Protein AF-A0A142CUL3-F1 (a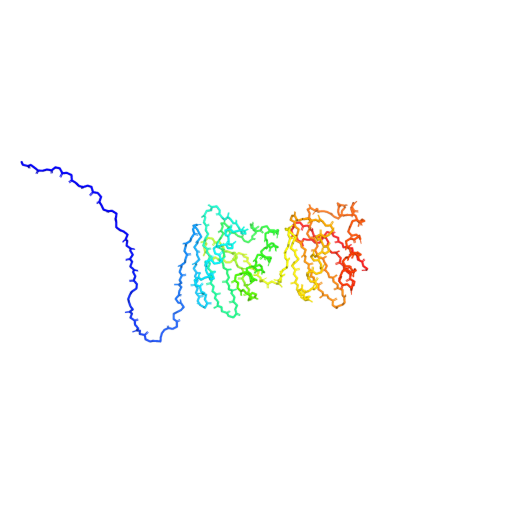fdb_monomer)

pLDDT: mean 89.1, std 18.54, range [27.61, 98.69]

Foldseek 3Di:
DDDDDDDDDDDDPDDDDDDDDDDDDPDQDWDWDDDPLEIETETDPADPQLSVQVVVLCCVPPVDPRHWYWYWYDDQFIEIETEDQDPALVPQALLNLVVVLVSQQCSCVRRVVNTKYWYFYAYPVRDTRDIDIHDWHWDDDQLEIETEDQDDPQLRVLLVVLVCVLVVHDVWYWYWYDDPQEIEIETEDQDDALVVVVVPVVSVQVSQVSSCVSNVTWYKYFYAYSSRDTRDIDTD

Solvent-accessible surface area (backbone atoms only — not comparable to full-atom values): 13369 Å² total; per-residue (Å²): 132,90,79,84,92,84,84,88,84,90,77,84,87,80,82,78,88,81,88,80,94,78,85,93,71,94,68,75,66,71,43,77,52,74,60,92,61,30,36,33,39,36,24,59,87,59,52,71,68,44,50,48,42,48,50,57,45,46,51,72,78,65,54,64,91,82,41,42,52,33,43,37,38,45,73,103,37,37,40,39,35,39,54,43,90,47,91,49,53,83,75,58,50,59,36,56,62,50,47,46,33,53,53,21,13,48,45,12,47,77,55,51,76,59,43,54,23,40,32,30,39,20,23,85,87,66,48,78,49,47,74,40,51,37,70,38,49,73,51,73,59,67,54,31,36,32,34,32,37,81,64,52,72,68,55,45,49,36,50,44,53,50,49,36,74,72,63,63,56,46,86,39,55,30,40,41,36,48,60,92,72,35,35,41,36,38,37,58,37,93,47,88,44,46,69,65,54,56,75,48,41,71,60,53,54,50,52,37,57,50,46,21,64,60,66,71,41,52,38,38,35,33,38,20,22,72,51,66,48,77,50,49,76,50,62,132

Secondary structure (DSSP, 8-state):
------------------------------EEEEETTEEEEEESS--HHHHHHHHHHHHHHT--TT-EEEEEEESSSEEEEEE-S-SSGGGS-HHHHHHHHHHHHHHHHHHHTT--EEEEEE-TT--EEEEEE---EEEEETTEEEEEESS-HHHHHHHHHHHHHHHSS-SEEEEEEEETTEEEEEEE-S--SHHHHHTTHHHHHHHHHHHHHHHTSEEEEEEE-TTS-EEEEE--

Radius of gyration: 23.93 Å; Cα contacts (8 Å, |Δi|>4): 423; chains: 1; bounding box: 55×54×86 Å

Organism: NCBI:txid53952

Sequence (236 aa):
MKKLLLALVLAAVVVLASGCESPNTNIKTEKTLTINDITVHYSGDVSMSQAKAIIDFINTELNPENGMDVYVEKNGGYTVRLTSTYGSPDELEASLKFYLVFLASKMSQDVFGGEHVLLQILDDEKNVLYQVESKYRYVSSNGINVWYTGVSDEEAQKALNYLLDFAGEGPWDVILEKSGSTYHVRAMSSFTSEEEVNSIKDTYMKLVSGLETALNGSVVLHVLDPDGNELTTFGP

Mean predicted aligned error: 8.26 Å

InterPro domains:
  IPR059708 AF_1994, N-terminal domain [PF27311] (32-134)
  IPR059708 AF_1994, N-terminal domain [PF27311] (139-207)

Structure (mmCIF, N/CA/C/O backbone):
data_AF-A0A142CUL3-F1
#
_entry.id   AF-A0A142CUL3-F1
#
loop_
_atom_site.group_PDB
_atom_site.id
_atom_site.type_symbol
_atom_site.label_atom_id
_atom_site.label_alt_id
_atom_site.label_comp_id
_atom_site.label_asym_id
_atom_site.label_entity_id
_atom_site.label_seq_id
_atom_site.pdbx_PDB_ins_code
_atom_site.Cartn_x
_atom_site.Cartn_y
_atom_site.Cartn_z
_atom_site.occupancy
_atom_site.B_iso_or_equiv
_atom_site.auth_seq_id
_atom_site.auth_comp_id
_atom_site.auth_asym_id
_atom_site.auth_atom_id
_atom_site.pdbx_PDB_model_num
ATOM 1 N N . MET A 1 1 ? 35.588 31.692 -60.545 1.00 31.72 1 MET A N 1
ATOM 2 C CA . MET A 1 1 ? 34.142 31.448 -60.750 1.00 31.72 1 MET A CA 1
ATOM 3 C C . MET A 1 1 ? 33.560 30.924 -59.445 1.00 31.72 1 MET A C 1
ATOM 5 O O . MET A 1 1 ? 34.164 30.001 -58.933 1.00 31.72 1 MET A O 1
ATOM 9 N N . LYS A 1 2 ? 32.465 31.549 -58.953 1.00 27.61 2 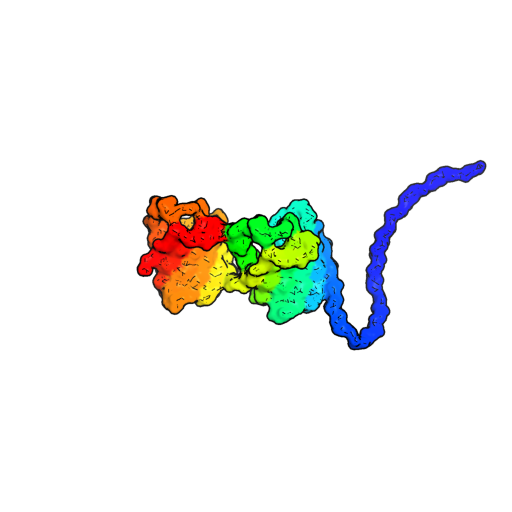LYS A N 1
ATOM 10 C CA . LYS A 1 2 ? 31.250 30.970 -58.303 1.00 27.61 2 LYS A CA 1
ATOM 11 C C . LYS A 1 2 ? 31.474 29.796 -57.317 1.00 27.61 2 LYS A C 1
ATOM 13 O O . LYS A 1 2 ? 32.072 28.820 -57.719 1.00 27.61 2 LYS A O 1
ATOM 18 N N . LYS A 1 3 ? 30.937 29.682 -56.098 1.00 30.39 3 LYS A N 1
ATOM 19 C CA . LYS A 1 3 ? 29.819 30.246 -55.304 1.00 30.39 3 LYS A CA 1
ATOM 20 C C . LYS A 1 3 ? 29.993 29.616 -53.890 1.00 30.39 3 LYS A C 1
ATOM 22 O O . LYS A 1 3 ? 30.546 28.529 -53.798 1.00 30.39 3 LYS A O 1
ATOM 27 N N . LEU A 1 4 ? 29.760 30.325 -52.785 1.00 32.38 4 LEU A N 1
ATOM 28 C CA . LEU A 1 4 ? 28.532 30.295 -51.960 1.00 32.38 4 LEU A CA 1
ATOM 29 C C . LEU A 1 4 ? 27.993 28.899 -51.545 1.00 32.38 4 LEU A C 1
ATOM 31 O O . LEU A 1 4 ? 27.507 28.171 -52.400 1.00 32.38 4 LEU A O 1
ATOM 35 N N . LEU A 1 5 ? 28.009 28.667 -50.217 1.00 42.22 5 LEU A N 1
ATOM 36 C CA . LEU A 1 5 ? 26.926 28.202 -49.314 1.00 42.22 5 LEU A CA 1
ATOM 37 C C . LEU A 1 5 ? 26.084 26.951 -49.649 1.00 42.22 5 LEU A C 1
ATOM 39 O O . LEU A 1 5 ? 25.429 26.915 -50.681 1.00 42.22 5 LEU A O 1
ATOM 43 N N . LEU A 1 6 ? 25.960 26.051 -48.657 1.00 31.84 6 LEU A N 1
ATOM 44 C CA . LEU A 1 6 ? 24.727 25.368 -48.186 1.00 31.84 6 LEU A CA 1
ATOM 45 C C . LEU A 1 6 ? 25.111 24.591 -46.896 1.00 31.84 6 LEU A C 1
ATOM 47 O O . LEU A 1 6 ? 26.053 23.811 -46.941 1.00 31.84 6 LEU A O 1
ATOM 51 N N . ALA A 1 7 ? 24.661 24.891 -45.672 1.00 38.38 7 ALA A N 1
ATOM 52 C CA . ALA A 1 7 ? 23.312 24.890 -45.083 1.00 38.38 7 ALA A CA 1
ATOM 53 C C . ALA A 1 7 ? 22.633 23.499 -45.019 1.00 38.38 7 ALA A C 1
ATOM 55 O O . ALA A 1 7 ? 22.337 22.919 -46.055 1.00 38.38 7 ALA A O 1
ATOM 56 N N . LEU A 1 8 ? 22.399 23.052 -43.769 1.00 39.09 8 LEU A N 1
ATOM 57 C CA . LEU A 1 8 ? 21.399 22.112 -43.220 1.00 39.09 8 LEU A CA 1
ATOM 58 C C . LEU A 1 8 ? 20.915 20.918 -44.062 1.00 39.09 8 LEU A C 1
ATOM 60 O O . LEU A 1 8 ? 20.214 21.129 -45.042 1.00 39.09 8 LEU A O 1
ATOM 64 N N . VAL A 1 9 ? 21.028 19.704 -43.497 1.00 32.66 9 VAL A N 1
ATOM 65 C CA . VAL A 1 9 ? 19.898 18.752 -43.403 1.00 32.66 9 VAL A CA 1
ATOM 66 C C . VAL A 1 9 ? 20.009 17.943 -42.101 1.00 32.66 9 VAL A C 1
ATOM 68 O O . VAL A 1 9 ? 20.928 17.151 -41.919 1.00 32.66 9 VAL A O 1
ATOM 71 N N . LEU A 1 10 ? 19.039 18.153 -41.210 1.00 39.44 10 LEU A N 1
ATOM 72 C CA . LEU A 1 10 ? 18.616 17.222 -40.166 1.00 39.44 10 LEU A CA 1
ATOM 73 C C . LEU A 1 10 ? 17.729 16.170 -40.857 1.00 39.44 10 LEU A C 1
ATOM 75 O O . LEU A 1 10 ? 16.772 16.553 -41.530 1.00 39.44 10 LEU A O 1
ATOM 79 N N . ALA A 1 11 ? 18.019 14.876 -40.723 1.00 35.03 11 ALA A N 1
ATOM 80 C CA . ALA A 1 11 ? 17.110 13.823 -41.176 1.00 35.03 11 ALA A CA 1
ATOM 81 C C . ALA A 1 11 ? 17.090 12.682 -40.157 1.00 35.03 11 ALA A C 1
ATOM 83 O O . ALA A 1 11 ? 18.086 11.996 -39.937 1.00 35.03 11 ALA A O 1
ATOM 84 N N . ALA A 1 12 ? 15.927 12.541 -39.526 1.00 40.78 12 ALA A N 1
ATOM 85 C CA . ALA A 1 12 ? 15.558 11.482 -38.611 1.00 40.78 12 ALA A CA 1
ATOM 86 C C . ALA A 1 12 ? 15.711 10.104 -39.266 1.00 40.78 12 ALA A C 1
ATOM 88 O O . ALA A 1 12 ? 15.188 9.863 -40.355 1.00 40.78 12 ALA A O 1
ATOM 89 N N . VAL A 1 13 ? 16.374 9.182 -38.572 1.00 36.09 13 VAL A N 1
ATOM 90 C CA . VAL A 1 13 ? 16.343 7.761 -38.919 1.00 36.09 13 VAL A CA 1
ATOM 91 C C . VAL A 1 13 ? 15.146 7.145 -38.199 1.00 36.09 13 VAL A C 1
ATOM 93 O O . VAL A 1 13 ? 15.243 6.658 -37.079 1.00 36.09 13 VAL A O 1
ATOM 96 N N . VAL A 1 14 ? 13.990 7.220 -38.857 1.00 43.94 14 VAL A N 1
ATOM 97 C CA . VAL A 1 14 ? 12.865 6.313 -38.624 1.00 43.94 14 VAL A CA 1
ATOM 98 C C . VAL A 1 14 ? 13.143 5.074 -39.469 1.00 43.94 14 VAL A C 1
ATOM 100 O O . VAL A 1 14 ? 13.132 5.158 -40.696 1.00 43.94 14 VAL A O 1
ATOM 103 N N . VAL A 1 15 ? 13.384 3.926 -38.836 1.00 47.56 15 VAL A N 1
ATOM 104 C CA . VAL A 1 15 ? 13.315 2.627 -39.518 1.00 47.56 15 VAL A CA 1
ATOM 105 C C . VAL A 1 15 ? 12.125 1.874 -38.948 1.00 47.56 15 VAL A C 1
ATOM 107 O O . VAL A 1 15 ? 12.169 1.321 -37.853 1.00 47.56 15 VAL A O 1
ATOM 110 N N . LEU A 1 16 ? 11.036 1.919 -39.713 1.00 40.38 16 LEU A N 1
ATOM 111 C CA . LEU A 1 16 ? 9.893 1.030 -39.587 1.00 40.38 16 LEU A CA 1
ATOM 112 C C . LEU A 1 16 ? 10.268 -0.375 -40.071 1.00 40.38 16 LEU A C 1
ATOM 114 O O . LEU A 1 16 ? 11.064 -0.556 -40.991 1.00 40.38 16 LEU A O 1
ATOM 118 N N . ALA A 1 17 ? 9.631 -1.347 -39.432 1.00 50.22 17 ALA A N 1
ATOM 119 C CA . ALA A 1 17 ? 9.697 -2.775 -39.678 1.00 50.22 17 ALA A CA 1
ATOM 120 C C . ALA A 1 17 ? 9.487 -3.203 -41.144 1.00 50.22 17 ALA A C 1
ATOM 122 O O . ALA A 1 17 ? 8.643 -2.670 -41.861 1.00 50.22 17 ALA A O 1
ATOM 123 N N . SER A 1 18 ? 10.163 -4.285 -41.531 1.00 39.59 18 SER A N 1
ATOM 124 C CA . SER A 1 18 ? 9.622 -5.298 -42.446 1.00 39.59 18 SER A CA 1
ATOM 125 C C . SER A 1 18 ? 10.230 -6.662 -42.103 1.00 39.59 18 SER A C 1
ATOM 127 O O . SER A 1 18 ? 11.400 -6.762 -41.741 1.00 39.59 18 SER A O 1
ATOM 129 N N . GLY A 1 19 ? 9.367 -7.677 -42.082 1.00 37.59 19 GLY A N 1
ATOM 130 C CA . GLY A 1 19 ? 9.566 -8.954 -41.403 1.00 37.59 19 GLY A CA 1
ATOM 131 C C . GLY A 1 19 ? 10.495 -9.959 -42.080 1.00 37.59 19 GLY A C 1
ATOM 132 O O . GLY A 1 19 ? 10.760 -9.905 -43.276 1.00 37.59 19 GLY A O 1
ATOM 133 N N . CYS A 1 20 ? 10.877 -10.953 -41.281 1.00 37.72 20 CYS A N 1
ATOM 134 C CA . CYS A 1 20 ? 11.201 -12.296 -41.739 1.00 37.72 20 CYS A CA 1
ATOM 135 C C . CYS A 1 20 ? 10.523 -13.272 -40.772 1.00 37.72 20 CYS A C 1
ATOM 137 O O . CYS A 1 20 ? 10.946 -13.424 -39.627 1.00 37.72 20 CYS A O 1
ATOM 139 N N . GLU A 1 21 ? 9.433 -13.889 -41.222 1.00 46.12 21 GLU A N 1
ATOM 140 C CA . GLU A 1 21 ? 8.883 -15.081 -40.588 1.00 46.12 21 GLU A CA 1
ATOM 141 C C . GLU A 1 21 ? 9.906 -16.218 -40.716 1.00 46.12 21 GLU A C 1
ATOM 143 O O . GLU A 1 21 ? 10.345 -16.570 -41.813 1.00 46.12 21 GLU A O 1
ATOM 148 N N . SER A 1 22 ? 10.289 -16.812 -39.589 1.00 38.22 22 SER A N 1
ATOM 149 C CA . SER A 1 22 ? 10.811 -18.177 -39.531 1.00 38.22 22 SER A CA 1
ATOM 150 C C . SER A 1 22 ? 10.520 -18.798 -38.162 1.00 38.22 22 SER A C 1
ATOM 152 O O . SER A 1 22 ? 10.435 -18.077 -37.167 1.00 38.22 22 SER A O 1
ATOM 154 N N . PRO A 1 23 ? 10.293 -20.122 -38.115 1.00 49.19 23 PRO A N 1
ATOM 155 C CA . PRO A 1 23 ? 9.479 -20.770 -37.099 1.00 49.19 23 PRO A CA 1
ATOM 156 C C . PRO A 1 23 ? 10.324 -21.351 -35.956 1.00 49.19 23 PRO A C 1
ATOM 158 O O . PRO A 1 23 ? 11.461 -21.770 -36.155 1.00 49.19 23 PRO A O 1
ATOM 161 N N . ASN A 1 24 ? 9.712 -21.463 -34.776 1.00 41.56 24 ASN A N 1
ATOM 162 C CA . ASN A 1 24 ? 10.203 -22.198 -33.603 1.00 41.56 24 ASN A CA 1
ATOM 163 C C . ASN A 1 24 ? 11.466 -21.670 -32.906 1.00 41.56 24 ASN A C 1
ATOM 165 O O . ASN A 1 24 ? 12.395 -22.425 -32.623 1.00 41.56 24 ASN A O 1
ATOM 169 N N . THR A 1 25 ? 11.432 -20.417 -32.463 1.00 36.72 25 THR A N 1
ATOM 170 C CA . THR A 1 25 ? 12.203 -20.010 -31.285 1.00 36.72 25 THR A CA 1
ATOM 171 C C . THR A 1 25 ? 11.288 -19.235 -30.334 1.00 36.72 25 THR A C 1
ATOM 173 O O . THR A 1 25 ? 10.758 -18.183 -30.673 1.00 36.72 25 THR A O 1
ATOM 176 N N . ASN A 1 26 ? 11.066 -19.774 -29.130 1.00 41.28 26 ASN A N 1
ATOM 177 C CA . ASN A 1 26 ? 10.412 -19.076 -28.015 1.00 41.28 26 ASN A CA 1
ATOM 178 C C . ASN A 1 26 ? 11.341 -17.963 -27.491 1.00 41.28 26 ASN A C 1
ATOM 180 O O . ASN A 1 26 ? 11.826 -18.024 -26.363 1.00 41.28 26 ASN A O 1
ATOM 184 N N . ILE A 1 27 ? 11.663 -16.974 -28.326 1.00 46.62 27 ILE A N 1
ATOM 185 C CA . ILE A 1 27 ? 12.417 -15.798 -27.898 1.00 46.62 27 ILE A CA 1
ATOM 186 C C . ILE A 1 27 ? 11.410 -14.886 -27.209 1.00 46.62 27 ILE A C 1
ATOM 188 O O . ILE A 1 27 ? 10.505 -14.350 -27.846 1.00 46.62 27 ILE A O 1
ATOM 192 N N . LYS A 1 28 ? 11.552 -14.724 -25.891 1.00 59.62 28 LYS A N 1
ATOM 193 C CA . LYS A 1 28 ? 10.925 -13.617 -25.168 1.00 59.62 28 LYS A CA 1
ATOM 194 C C . LYS A 1 28 ? 11.527 -12.326 -25.725 1.00 59.62 28 LYS A C 1
ATOM 196 O O . LYS A 1 28 ? 12.601 -11.917 -25.303 1.00 59.62 28 LYS A O 1
ATOM 201 N N . THR A 1 29 ? 10.896 -11.739 -26.736 1.00 76.44 29 THR A N 1
ATOM 202 C CA . THR A 1 29 ? 11.371 -10.482 -27.315 1.00 76.44 29 THR A CA 1
ATOM 203 C C . THR A 1 29 ? 11.098 -9.362 -26.320 1.00 76.44 29 THR A C 1
ATOM 205 O O . THR A 1 29 ? 9.942 -9.003 -26.093 1.00 76.44 29 THR A O 1
ATOM 208 N N . GLU A 1 30 ? 12.160 -8.840 -25.714 1.00 89.00 30 GLU A N 1
ATOM 209 C CA . GLU A 1 30 ? 12.113 -7.618 -24.918 1.00 89.00 30 GLU A CA 1
ATOM 210 C C . GLU A 1 30 ? 11.783 -6.426 -25.824 1.00 89.00 30 GLU A C 1
ATOM 212 O O . GLU A 1 30 ? 12.268 -6.318 -26.955 1.00 89.00 30 GLU A O 1
ATOM 217 N N . LYS A 1 31 ? 10.899 -5.559 -25.341 1.00 94.75 31 LYS A N 1
ATOM 218 C CA . LYS A 1 31 ? 10.471 -4.321 -25.988 1.00 94.75 31 LYS A CA 1
ATOM 219 C C . LYS A 1 31 ? 10.774 -3.163 -25.049 1.00 94.75 31 LYS A C 1
ATOM 221 O O . LYS A 1 31 ? 10.769 -3.340 -23.838 1.00 94.75 31 LYS A O 1
ATOM 226 N N . THR A 1 32 ? 10.944 -1.969 -25.601 1.00 96.56 32 THR A N 1
ATOM 227 C CA . THR A 1 32 ? 11.267 -0.779 -24.809 1.00 96.56 32 THR A CA 1
ATOM 228 C C . THR A 1 32 ? 10.318 0.365 -25.147 1.00 96.56 32 THR A C 1
ATOM 230 O O . THR A 1 32 ? 9.929 0.539 -26.305 1.00 96.56 32 THR A O 1
ATOM 233 N N . LEU A 1 33 ? 9.930 1.138 -24.134 1.00 97.25 33 LEU A N 1
ATOM 234 C CA . LEU A 1 33 ? 9.208 2.400 -24.273 1.00 97.25 33 LEU A CA 1
ATOM 235 C C . LEU A 1 33 ? 9.858 3.447 -23.363 1.00 97.25 33 LEU A C 1
ATOM 237 O O . LEU A 1 33 ? 9.978 3.208 -22.167 1.00 97.25 33 LEU A O 1
ATOM 241 N N . THR A 1 34 ? 10.216 4.605 -23.917 1.00 96.69 34 THR A N 1
ATOM 242 C CA . THR A 1 34 ? 10.809 5.721 -23.163 1.00 96.69 34 THR A CA 1
ATOM 243 C C . THR A 1 34 ? 9.945 6.970 -23.288 1.00 96.69 34 THR A C 1
ATOM 245 O O . THR A 1 34 ? 9.612 7.378 -24.404 1.00 96.69 34 THR A O 1
ATOM 248 N N . ILE A 1 35 ? 9.590 7.580 -22.155 1.00 94.31 35 ILE A N 1
ATOM 249 C CA . ILE A 1 35 ? 8.866 8.858 -22.073 1.00 94.31 35 ILE A CA 1
ATOM 250 C C . ILE A 1 35 ? 9.389 9.617 -20.844 1.00 94.31 35 ILE A C 1
ATOM 252 O O . ILE A 1 35 ? 9.433 9.043 -19.762 1.00 94.31 35 ILE A O 1
ATOM 256 N N . ASN A 1 36 ? 9.746 10.899 -21.004 1.00 89.06 36 ASN A N 1
ATOM 257 C CA . ASN A 1 36 ? 10.215 11.782 -19.920 1.00 89.06 36 ASN A CA 1
ATOM 258 C C . ASN A 1 36 ? 11.310 11.144 -19.042 1.00 89.06 36 ASN A C 1
ATOM 260 O O . ASN A 1 36 ? 11.155 11.051 -17.831 1.00 89.06 36 ASN A O 1
ATOM 264 N N . ASP A 1 37 ? 12.375 10.643 -19.672 1.00 92.00 37 ASP A N 1
ATOM 265 C CA . ASP A 1 37 ? 13.538 10.020 -19.014 1.00 92.00 37 ASP A CA 1
ATOM 266 C C . ASP A 1 37 ? 13.248 8.749 -18.188 1.00 92.00 37 ASP A C 1
ATOM 268 O O . ASP A 1 37 ? 14.148 8.183 -17.570 1.00 92.00 37 ASP A O 1
ATOM 272 N N . ILE A 1 38 ? 12.025 8.216 -18.253 1.00 96.25 38 ILE A N 1
ATOM 273 C CA . ILE A 1 38 ? 11.688 6.885 -17.744 1.00 96.25 38 ILE A CA 1
ATOM 274 C C . ILE A 1 38 ? 11.655 5.905 -18.910 1.00 96.25 38 ILE A C 1
ATOM 276 O O . ILE A 1 38 ? 10.928 6.108 -19.890 1.00 96.25 38 ILE A O 1
ATOM 280 N N . THR A 1 39 ? 12.418 4.821 -18.790 1.00 97.25 39 THR A N 1
ATOM 281 C CA . THR A 1 39 ? 12.496 3.754 -19.791 1.00 97.25 39 THR A CA 1
ATOM 282 C C . THR A 1 39 ? 11.950 2.455 -19.218 1.00 97.25 39 THR A C 1
ATOM 284 O O . THR A 1 39 ? 12.492 1.906 -18.265 1.00 97.25 39 THR A O 1
ATOM 287 N N . VAL A 1 40 ? 10.882 1.932 -19.820 1.00 97.88 40 VAL A N 1
ATOM 288 C CA . VAL A 1 40 ? 10.312 0.628 -19.470 1.00 97.88 40 VAL A CA 1
ATOM 289 C C . VAL A 1 40 ? 10.771 -0.415 -20.481 1.00 97.88 40 VAL A C 1
ATOM 291 O O . VAL A 1 40 ? 10.390 -0.356 -21.652 1.00 97.88 40 VAL A O 1
ATOM 294 N N . HIS A 1 41 ? 11.534 -1.398 -20.012 1.00 97.69 41 HIS A N 1
ATOM 295 C CA . HIS A 1 41 ? 11.880 -2.626 -20.726 1.00 97.69 41 HIS A CA 1
ATOM 296 C C . HIS A 1 41 ? 10.870 -3.700 -20.341 1.00 97.69 41 HIS A C 1
ATOM 298 O O . HIS A 1 41 ? 10.772 -4.075 -19.175 1.00 97.69 41 HIS A O 1
ATOM 304 N N . TYR A 1 42 ? 10.080 -4.187 -21.289 1.00 96.62 42 TYR A N 1
ATOM 305 C CA . TYR A 1 42 ? 8.987 -5.109 -21.011 1.00 96.62 42 TYR A CA 1
ATOM 306 C C . TYR A 1 42 ? 9.023 -6.348 -21.898 1.00 96.62 42 TYR A C 1
ATOM 308 O O . TYR A 1 42 ? 9.330 -6.293 -23.090 1.00 96.62 42 TYR A O 1
ATOM 316 N N . SER A 1 43 ? 8.686 -7.489 -21.306 1.00 94.31 43 SER A N 1
ATOM 317 C CA . SER A 1 43 ? 8.672 -8.788 -21.975 1.00 94.31 43 SER A CA 1
ATOM 318 C C . SER A 1 43 ? 7.501 -9.656 -21.506 1.00 94.31 43 SER A C 1
ATOM 320 O O . SER A 1 43 ? 6.834 -9.364 -20.512 1.00 94.31 43 SER A O 1
ATOM 322 N N . GLY A 1 44 ? 7.227 -10.735 -22.243 1.00 91.25 44 GLY A N 1
ATOM 323 C CA . GLY A 1 44 ? 6.039 -11.559 -22.020 1.00 91.25 44 GLY A CA 1
ATOM 324 C C . GLY A 1 44 ? 4.762 -10.871 -22.511 1.00 91.25 44 GLY A C 1
ATOM 325 O O . GLY A 1 44 ? 4.798 -10.070 -23.448 1.00 91.25 44 GLY A O 1
ATOM 326 N N . ASP A 1 45 ? 3.630 -11.200 -21.890 1.00 92.25 45 ASP A N 1
ATOM 327 C CA . ASP A 1 45 ? 2.314 -10.638 -22.228 1.00 92.25 45 ASP A CA 1
ATOM 328 C C . ASP A 1 45 ? 2.081 -9.286 -21.527 1.00 92.25 45 ASP A C 1
ATOM 330 O O . ASP A 1 45 ? 1.180 -9.105 -20.708 1.00 92.25 45 ASP A O 1
ATOM 334 N N . VAL A 1 46 ? 2.981 -8.342 -21.810 1.00 95.06 46 VAL A N 1
ATOM 335 C CA . VAL A 1 46 ? 2.903 -6.951 -21.359 1.00 95.06 46 VAL A CA 1
ATOM 336 C C . VAL A 1 46 ? 2.607 -6.078 -22.575 1.00 95.06 46 VAL A C 1
ATOM 338 O O . VAL A 1 46 ? 3.357 -6.053 -23.557 1.00 95.06 46 VAL A O 1
ATOM 341 N N . SER A 1 47 ? 1.486 -5.366 -22.523 1.00 94.69 47 SER A N 1
ATOM 342 C CA . SER A 1 47 ? 1.063 -4.463 -23.594 1.00 94.69 47 SER A CA 1
ATOM 343 C C . SER A 1 47 ? 1.807 -3.124 -23.543 1.00 94.69 47 SER A C 1
ATOM 345 O O . SER A 1 47 ? 2.236 -2.665 -22.485 1.00 94.69 47 SER A O 1
ATOM 347 N N . MET A 1 48 ? 1.893 -2.431 -24.683 1.00 95.75 48 MET A N 1
ATOM 348 C CA . MET A 1 48 ? 2.450 -1.072 -24.732 1.00 95.75 48 MET A CA 1
ATOM 349 C C . MET A 1 48 ? 1.651 -0.087 -23.859 1.00 95.75 48 MET A C 1
ATOM 351 O O . MET A 1 48 ? 2.231 0.819 -23.269 1.00 95.75 48 MET A O 1
ATOM 355 N N . SER A 1 49 ? 0.329 -0.268 -23.744 1.00 96.94 49 SER A N 1
ATOM 356 C CA . SER A 1 49 ? -0.520 0.529 -22.849 1.00 96.94 49 SER A CA 1
ATOM 357 C C . SER A 1 49 ? -0.164 0.327 -21.379 1.00 96.94 49 SER A C 1
ATOM 359 O O . SER A 1 49 ? -0.132 1.304 -20.641 1.00 96.94 49 SER A O 1
ATOM 361 N N . GLN A 1 50 ? 0.160 -0.903 -20.967 1.00 97.38 50 GLN A N 1
ATOM 362 C CA . GLN A 1 50 ? 0.647 -1.174 -19.611 1.00 97.38 50 GLN A CA 1
ATOM 363 C C . GLN A 1 50 ? 2.029 -0.563 -19.389 1.00 97.38 50 GLN A C 1
ATOM 365 O O . GLN A 1 50 ? 2.233 0.093 -18.379 1.00 97.38 50 GLN A O 1
ATOM 370 N N . ALA A 1 51 ? 2.949 -0.685 -20.352 1.00 97.19 51 ALA A N 1
ATOM 371 C CA . ALA A 1 51 ? 4.251 -0.022 -20.260 1.00 97.19 51 ALA A CA 1
ATOM 372 C C . ALA A 1 51 ? 4.106 1.504 -20.099 1.00 97.19 51 ALA A C 1
ATOM 374 O O . ALA A 1 51 ? 4.765 2.098 -19.252 1.00 97.19 51 ALA A O 1
ATOM 375 N N . LYS A 1 52 ? 3.191 2.139 -20.846 1.00 97.81 52 LYS A N 1
ATOM 376 C CA . LYS A 1 52 ? 2.884 3.566 -20.672 1.00 97.81 52 LYS A CA 1
ATOM 377 C C . LYS A 1 52 ? 2.286 3.862 -19.290 1.00 97.81 52 LYS A C 1
ATOM 379 O O . LYS A 1 52 ? 2.709 4.819 -18.655 1.00 97.81 52 LYS A O 1
ATOM 384 N N . ALA A 1 53 ? 1.334 3.053 -18.827 1.00 97.69 53 ALA A N 1
ATOM 385 C CA . ALA A 1 53 ? 0.716 3.228 -17.513 1.00 97.69 53 ALA A CA 1
ATOM 386 C C . ALA A 1 53 ? 1.740 3.111 -16.370 1.00 97.69 53 ALA A C 1
ATOM 388 O O . ALA A 1 53 ? 1.645 3.853 -15.402 1.00 97.69 53 ALA A O 1
ATOM 389 N N . ILE A 1 54 ? 2.762 2.259 -16.510 1.00 97.56 54 ILE A N 1
ATOM 390 C CA . ILE A 1 54 ? 3.887 2.187 -15.564 1.00 97.56 54 ILE A CA 1
ATOM 391 C C . ILE A 1 54 ? 4.685 3.490 -15.564 1.00 97.56 54 ILE A C 1
ATOM 393 O O . ILE A 1 54 ? 5.013 3.988 -14.496 1.00 97.56 54 ILE A O 1
ATOM 397 N N . ILE A 1 55 ? 4.972 4.077 -16.730 1.00 97.12 55 ILE A N 1
ATOM 398 C CA . ILE A 1 55 ? 5.670 5.371 -16.794 1.00 97.12 55 ILE A CA 1
ATOM 399 C C . ILE A 1 55 ? 4.852 6.467 -16.101 1.00 97.12 55 ILE A C 1
ATOM 401 O O . ILE A 1 55 ? 5.394 7.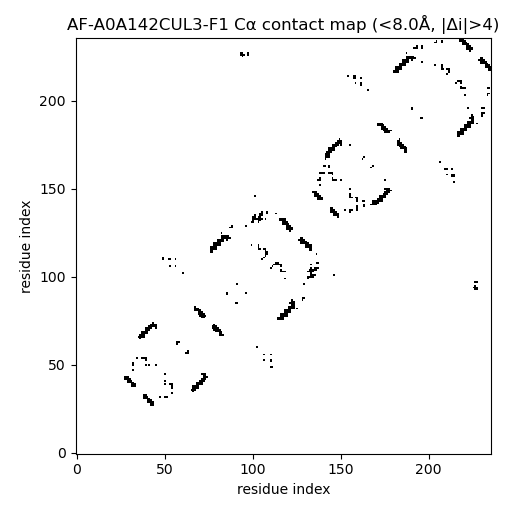230 -15.302 1.00 97.12 55 ILE A O 1
ATOM 405 N N . ASP A 1 56 ? 3.551 6.544 -16.388 1.00 96.62 56 ASP A N 1
ATOM 406 C CA . ASP A 1 56 ? 2.655 7.524 -15.762 1.00 96.62 56 ASP A CA 1
ATOM 407 C C . ASP A 1 56 ? 2.594 7.311 -14.232 1.00 96.62 56 ASP A C 1
ATOM 409 O O . ASP A 1 56 ? 2.642 8.274 -13.463 1.00 96.62 56 ASP A O 1
ATOM 413 N N . PHE A 1 57 ? 2.567 6.050 -13.788 1.00 97.00 57 PHE A N 1
ATOM 414 C CA . PHE A 1 57 ? 2.591 5.660 -12.378 1.00 97.00 57 PHE A CA 1
ATOM 415 C C . PHE A 1 57 ? 3.895 6.073 -11.683 1.00 97.00 57 PHE A C 1
ATOM 417 O O . PHE A 1 57 ? 3.852 6.741 -10.657 1.00 97.00 57 PHE A O 1
ATOM 424 N N . ILE A 1 58 ? 5.062 5.744 -12.246 1.00 95.31 58 ILE A N 1
ATOM 425 C CA . ILE A 1 58 ? 6.367 6.087 -11.654 1.00 95.31 58 ILE A CA 1
ATOM 426 C C . ILE A 1 58 ? 6.560 7.605 -11.583 1.00 95.31 58 ILE A C 1
ATOM 428 O O . ILE A 1 58 ? 7.030 8.112 -10.567 1.00 95.31 58 ILE A O 1
ATOM 432 N N . ASN A 1 59 ? 6.139 8.343 -12.613 1.00 92.75 59 ASN A N 1
ATOM 433 C CA . ASN A 1 59 ? 6.141 9.807 -12.570 1.00 92.75 59 ASN A CA 1
ATOM 434 C C . ASN A 1 59 ? 5.276 10.355 -11.427 1.00 92.75 59 ASN A C 1
ATOM 436 O O . ASN A 1 59 ? 5.675 11.307 -10.768 1.00 92.75 59 ASN A O 1
ATOM 440 N N . THR A 1 60 ? 4.103 9.763 -11.197 1.00 93.38 60 THR A N 1
ATOM 441 C CA . THR A 1 60 ? 3.154 10.239 -10.180 1.00 93.38 60 THR A CA 1
ATOM 442 C C . THR A 1 60 ? 3.615 9.904 -8.763 1.00 93.38 60 THR A C 1
ATOM 444 O O . THR A 1 60 ? 3.549 10.755 -7.883 1.00 93.38 60 THR A O 1
ATOM 447 N N . GLU A 1 61 ? 4.077 8.673 -8.540 1.00 93.31 61 GLU A N 1
ATOM 448 C CA . GLU A 1 61 ? 4.331 8.149 -7.193 1.00 93.31 61 GLU A CA 1
ATOM 449 C C . GLU A 1 61 ? 5.780 8.331 -6.724 1.00 93.31 61 GLU A C 1
ATOM 451 O O . GLU A 1 61 ? 6.015 8.415 -5.521 1.00 93.31 61 GLU A O 1
ATOM 456 N N . LEU A 1 62 ? 6.753 8.355 -7.645 1.00 91.19 62 LEU A N 1
ATOM 457 C CA . LEU A 1 62 ? 8.183 8.442 -7.313 1.00 91.19 62 LEU A CA 1
ATOM 458 C C . LEU A 1 62 ? 8.848 9.720 -7.829 1.00 91.19 62 LEU A C 1
ATOM 460 O O . LEU A 1 62 ? 9.819 10.165 -7.225 1.00 91.19 62 LEU A O 1
ATOM 464 N N . ASN A 1 63 ? 8.347 10.288 -8.932 1.00 89.56 63 ASN A N 1
ATOM 465 C CA . ASN A 1 63 ? 8.854 11.513 -9.560 1.00 89.56 63 ASN A CA 1
ATOM 466 C C . ASN A 1 63 ? 10.404 11.586 -9.610 1.00 89.56 63 ASN A C 1
ATOM 468 O O . ASN A 1 63 ? 11.001 12.478 -8.999 1.00 89.56 63 ASN A O 1
ATOM 472 N N . PRO A 1 64 ? 11.078 10.629 -10.280 1.00 87.44 64 PRO A N 1
ATOM 473 C CA . PRO A 1 64 ? 12.534 10.521 -10.230 1.00 87.44 64 PRO A CA 1
ATOM 474 C C . PRO A 1 64 ? 13.225 11.703 -10.926 1.00 87.44 64 PRO A C 1
ATOM 476 O O . PRO A 1 64 ? 12.917 12.026 -12.070 1.00 87.44 64 PRO A O 1
ATOM 479 N N . GLU A 1 65 ? 14.218 12.309 -10.269 1.00 82.88 65 GLU A N 1
ATOM 480 C CA . GLU A 1 65 ? 14.941 13.474 -10.812 1.00 82.88 65 GLU A CA 1
ATOM 481 C C . GLU A 1 65 ? 15.904 13.130 -11.964 1.00 82.88 65 GLU A C 1
ATOM 483 O O . GLU A 1 65 ? 16.139 13.963 -12.834 1.00 82.88 65 GLU A O 1
ATOM 488 N N . ASN A 1 66 ? 16.464 11.914 -11.984 1.00 81.12 66 ASN A N 1
ATOM 489 C CA . ASN A 1 66 ? 17.552 11.523 -12.896 1.00 81.12 66 ASN A CA 1
ATOM 490 C C . ASN A 1 66 ? 17.143 10.468 -13.936 1.00 81.12 66 ASN A C 1
ATOM 492 O O . ASN A 1 66 ? 17.991 9.739 -14.451 1.00 81.12 66 ASN A O 1
ATOM 496 N N . GLY A 1 67 ? 15.847 10.376 -14.239 1.00 87.25 67 GLY A N 1
ATOM 497 C CA . GLY A 1 67 ? 15.309 9.272 -15.026 1.00 87.25 67 GLY A CA 1
ATOM 498 C C . GLY A 1 67 ? 15.376 7.935 -14.279 1.00 87.25 67 GLY A C 1
ATOM 499 O O . GLY A 1 67 ? 15.932 7.831 -13.185 1.00 87.25 67 GLY A O 1
ATOM 500 N N . MET A 1 68 ? 14.747 6.904 -14.837 1.00 93.56 68 MET A N 1
ATOM 501 C CA . MET A 1 68 ? 14.693 5.579 -14.213 1.00 93.56 68 MET A CA 1
ATOM 502 C C . MET A 1 68 ? 14.483 4.494 -15.267 1.00 93.56 68 MET A C 1
ATOM 504 O O . MET A 1 68 ? 13.622 4.626 -16.141 1.00 93.56 68 MET A O 1
ATOM 508 N N . ASP A 1 69 ? 15.227 3.394 -15.153 1.00 96.44 69 ASP A N 1
ATOM 509 C CA . ASP A 1 69 ? 14.962 2.172 -15.901 1.00 96.44 69 ASP A CA 1
ATOM 510 C C . ASP A 1 69 ? 14.043 1.250 -15.091 1.00 96.44 69 ASP A C 1
ATOM 512 O O . ASP A 1 69 ? 14.239 0.989 -13.901 1.00 96.44 69 ASP A O 1
ATOM 516 N N . VAL A 1 70 ? 13.024 0.723 -15.761 1.00 97.38 70 VAL A N 1
ATOM 517 C CA . VAL A 1 70 ? 12.046 -0.189 -15.173 1.00 97.38 70 VAL A CA 1
ATOM 518 C C . VAL A 1 70 ? 11.966 -1.443 -16.027 1.00 97.38 70 VAL A C 1
ATOM 520 O O . VAL A 1 70 ? 11.719 -1.369 -17.227 1.00 97.38 70 VAL A O 1
ATOM 523 N N . TYR A 1 71 ? 12.143 -2.609 -15.415 1.00 97.81 71 TYR A N 1
ATOM 524 C CA . TYR A 1 71 ? 12.065 -3.899 -16.098 1.00 97.81 71 TYR A CA 1
ATOM 525 C C . TYR A 1 71 ? 10.791 -4.624 -15.692 1.00 97.81 71 TYR A C 1
ATOM 527 O O . TYR A 1 71 ? 10.540 -4.824 -14.505 1.00 97.81 71 TYR A O 1
ATOM 535 N N . VAL A 1 72 ? 9.996 -5.045 -16.670 1.00 97.62 72 VAL A N 1
ATOM 536 C CA . VAL A 1 72 ? 8.669 -5.621 -16.449 1.00 97.62 72 VAL A CA 1
ATOM 537 C C . VAL A 1 72 ? 8.546 -6.937 -17.194 1.00 97.62 72 VAL A C 1
ATOM 539 O O . VAL A 1 72 ? 8.817 -7.038 -18.389 1.00 97.62 72 VAL A O 1
ATOM 542 N N . GLU A 1 73 ? 8.088 -7.962 -16.498 1.00 96.56 73 GLU A N 1
ATOM 543 C CA . GLU A 1 73 ? 7.843 -9.269 -17.092 1.00 96.56 73 GLU A CA 1
ATOM 544 C C . GLU A 1 73 ? 6.543 -9.851 -16.549 1.00 96.56 73 GLU A C 1
ATOM 546 O O . GLU A 1 73 ? 6.291 -9.782 -15.347 1.00 96.56 73 GLU A O 1
ATOM 551 N N . LYS A 1 74 ? 5.735 -10.462 -17.423 1.00 95.31 74 LYS A N 1
ATOM 552 C CA . LYS A 1 74 ? 4.574 -11.255 -17.005 1.00 95.31 74 LYS A CA 1
ATOM 553 C C . LYS A 1 74 ? 4.875 -12.754 -17.080 1.00 95.31 74 LYS A C 1
ATOM 555 O O . LYS A 1 74 ? 5.136 -13.278 -18.164 1.00 95.31 74 LYS A O 1
ATOM 560 N N . ASN A 1 75 ? 4.792 -13.447 -15.943 1.00 89.25 75 ASN A N 1
ATOM 561 C CA . ASN A 1 75 ? 4.906 -14.904 -15.825 1.00 89.25 75 ASN A CA 1
ATOM 562 C C . ASN A 1 75 ? 4.113 -15.428 -14.609 1.00 89.25 75 ASN A C 1
ATOM 564 O O . ASN A 1 75 ? 4.634 -15.474 -13.499 1.00 89.25 75 ASN A O 1
ATOM 568 N N . GLY A 1 76 ? 2.835 -15.778 -14.792 1.00 86.06 76 GLY A N 1
ATOM 569 C CA . GLY A 1 76 ? 1.924 -16.159 -13.694 1.00 86.06 76 GLY A CA 1
ATOM 570 C C . GLY A 1 76 ? 1.439 -14.982 -12.826 1.00 86.06 76 GLY A C 1
ATOM 571 O O . GLY A 1 76 ? 0.339 -15.042 -12.290 1.00 86.06 76 GLY A O 1
ATOM 572 N N . GLY A 1 77 ? 2.223 -13.906 -12.775 1.00 94.19 77 GLY A N 1
ATOM 573 C CA . GLY A 1 77 ? 1.919 -12.559 -12.289 1.00 94.19 77 GLY A CA 1
ATOM 574 C C . GLY A 1 77 ? 2.898 -11.566 -12.929 1.00 94.19 77 GLY A C 1
ATOM 575 O O . GLY A 1 77 ? 3.634 -11.939 -13.850 1.00 94.19 77 GLY A O 1
ATOM 576 N N . TYR A 1 78 ? 2.930 -10.321 -12.464 1.00 98.06 78 TYR A N 1
ATOM 577 C CA . TYR A 1 78 ? 3.878 -9.311 -12.937 1.00 98.06 78 TYR A CA 1
ATOM 578 C C . TYR A 1 78 ? 5.090 -9.236 -12.008 1.00 98.06 78 TYR A C 1
ATOM 580 O O . TYR A 1 78 ? 4.954 -9.148 -10.795 1.00 98.06 78 TYR A O 1
ATOM 588 N N . THR A 1 79 ? 6.296 -9.241 -12.566 1.00 98.50 79 THR A N 1
ATOM 589 C CA . THR A 1 79 ? 7.506 -8.822 -11.851 1.00 98.50 79 THR A CA 1
ATOM 590 C C . THR A 1 79 ? 7.934 -7.470 -12.390 1.00 98.50 79 THR A C 1
ATOM 592 O O . THR A 1 79 ? 8.173 -7.339 -13.591 1.00 98.50 79 THR A O 1
ATOM 595 N N . VAL A 1 80 ? 8.027 -6.479 -11.508 1.00 98.44 80 VAL A N 1
ATOM 596 C CA . VAL A 1 80 ? 8.451 -5.115 -11.825 1.00 98.44 80 VAL A CA 1
ATOM 597 C C . VAL A 1 80 ? 9.723 -4.822 -11.054 1.00 98.44 80 VAL A C 1
ATOM 599 O O . VAL A 1 80 ? 9.761 -4.977 -9.838 1.00 98.44 80 VAL A O 1
ATOM 602 N N . ARG A 1 81 ? 10.777 -4.415 -11.756 1.00 98.50 81 ARG A N 1
ATOM 603 C CA . ARG A 1 81 ? 12.084 -4.124 -11.169 1.00 98.50 81 ARG A CA 1
ATOM 604 C C . ARG A 1 81 ? 12.443 -2.675 -11.441 1.00 98.50 81 ARG A C 1
ATOM 606 O O . ARG A 1 81 ? 12.534 -2.294 -12.605 1.00 98.50 81 ARG A O 1
ATOM 613 N N . LEU A 1 82 ? 12.619 -1.890 -10.387 1.00 97.81 82 LEU A N 1
ATOM 614 C CA . LEU A 1 82 ? 12.989 -0.479 -10.454 1.00 97.81 82 LEU A CA 1
ATOM 615 C C . LEU A 1 82 ? 14.486 -0.349 -10.195 1.00 97.81 82 LEU A C 1
ATOM 617 O O . LEU A 1 82 ? 14.972 -0.856 -9.183 1.00 97.81 82 LEU A O 1
ATOM 621 N N . THR A 1 83 ? 15.218 0.320 -11.082 1.00 96.12 83 THR A N 1
ATOM 622 C CA . THR A 1 83 ? 16.611 0.685 -10.798 1.00 96.12 83 THR A CA 1
ATOM 623 C C . THR A 1 83 ? 16.671 1.789 -9.752 1.00 96.12 83 THR A C 1
ATOM 625 O O . THR A 1 83 ? 15.862 2.717 -9.779 1.00 96.12 83 THR A O 1
ATOM 628 N N . SER A 1 84 ? 17.655 1.715 -8.867 1.00 93.62 84 SER A N 1
ATOM 629 C CA . SER A 1 84 ? 17.931 2.725 -7.849 1.00 93.62 84 SER A CA 1
ATOM 630 C C . SER A 1 84 ? 19.419 3.051 -7.816 1.00 93.62 84 SER A C 1
ATOM 632 O O . SER A 1 84 ? 20.202 2.358 -8.451 1.00 93.62 84 SER A O 1
ATOM 634 N N . THR A 1 85 ? 19.791 4.090 -7.068 1.00 91.94 85 THR A N 1
ATOM 635 C CA . THR A 1 85 ? 21.191 4.461 -6.807 1.00 91.94 85 THR A CA 1
ATOM 636 C C . THR A 1 85 ? 21.734 3.846 -5.514 1.00 91.94 85 THR A C 1
ATOM 638 O O . THR A 1 85 ? 22.786 4.265 -5.034 1.00 91.94 85 THR A O 1
ATOM 641 N N . TYR A 1 86 ? 20.973 2.953 -4.874 1.00 93.31 86 TYR A N 1
ATOM 642 C CA . TYR A 1 86 ? 21.395 2.302 -3.639 1.00 93.31 86 TYR A CA 1
ATOM 643 C C . TYR A 1 86 ? 22.435 1.229 -3.960 1.00 93.31 86 TYR A C 1
ATOM 645 O O . TYR A 1 86 ? 22.247 0.427 -4.873 1.00 93.31 86 TYR A O 1
ATOM 653 N N . GLY A 1 87 ? 23.520 1.195 -3.191 1.00 92.69 87 GLY A N 1
ATOM 654 C CA . GLY A 1 87 ? 24.585 0.206 -3.357 1.00 92.69 87 GLY A CA 1
ATOM 655 C C . GLY A 1 87 ? 24.349 -1.080 -2.566 1.00 92.69 87 GLY A C 1
ATOM 656 O O . GLY A 1 87 ? 25.000 -2.094 -2.815 1.00 92.69 87 GLY A O 1
ATOM 657 N N . SER A 1 88 ? 23.448 -1.053 -1.579 1.00 94.75 88 SER A N 1
ATOM 658 C CA . SER A 1 88 ? 23.225 -2.184 -0.681 1.00 94.75 88 SER A CA 1
ATOM 659 C C . SER A 1 88 ? 21.830 -2.187 -0.036 1.00 94.75 88 SER A C 1
ATOM 661 O O . SER A 1 88 ? 21.192 -1.139 0.080 1.00 94.75 88 SER A O 1
ATOM 663 N N . PRO A 1 89 ? 21.335 -3.351 0.439 1.00 93.88 89 PRO A N 1
ATOM 664 C CA . PRO A 1 89 ? 20.032 -3.447 1.109 1.00 93.88 89 PRO A CA 1
ATOM 665 C C . PRO A 1 89 ? 19.913 -2.643 2.414 1.00 93.88 89 PRO A C 1
ATOM 667 O O . PRO A 1 89 ? 18.795 -2.340 2.848 1.00 93.88 89 PRO A O 1
ATOM 670 N N . ASP A 1 90 ? 21.043 -2.334 3.054 1.00 94.50 90 ASP A N 1
ATOM 671 C CA . ASP A 1 90 ? 21.104 -1.609 4.329 1.00 94.50 90 ASP A CA 1
ATOM 672 C C . ASP A 1 90 ? 20.892 -0.098 4.151 1.00 94.50 90 ASP A C 1
ATOM 674 O O . ASP A 1 90 ? 20.509 0.580 5.099 1.00 94.50 90 ASP A O 1
ATOM 678 N N . GLU A 1 91 ? 21.074 0.425 2.935 1.00 95.19 91 GLU A N 1
ATOM 679 C CA . GLU A 1 91 ? 20.779 1.826 2.599 1.00 95.19 91 GLU A CA 1
ATOM 680 C C . GLU A 1 91 ? 19.276 2.094 2.437 1.00 95.19 91 GLU A C 1
ATOM 682 O O . GLU A 1 91 ? 18.838 3.243 2.463 1.00 95.19 91 GLU A O 1
ATOM 687 N N . LEU A 1 92 ? 18.470 1.039 2.283 1.00 94.12 92 LEU A N 1
ATOM 688 C CA . LEU A 1 92 ? 17.018 1.147 2.208 1.00 94.12 92 LEU A CA 1
ATOM 689 C C . LEU A 1 92 ? 16.426 1.303 3.613 1.00 94.12 92 LEU A C 1
ATOM 691 O O . LEU A 1 92 ? 16.400 0.345 4.398 1.00 94.12 92 LEU A O 1
ATOM 695 N N . GLU A 1 93 ? 15.900 2.493 3.893 1.00 93.94 93 GLU A N 1
ATOM 696 C CA . GLU A 1 93 ? 15.210 2.828 5.142 1.00 93.94 93 GLU A CA 1
ATOM 697 C C . GLU A 1 93 ? 13.979 1.936 5.395 1.00 93.94 93 GLU A C 1
ATOM 699 O O . GLU A 1 93 ? 13.367 1.390 4.469 1.00 93.94 93 GLU A O 1
ATOM 704 N N . ALA A 1 94 ? 13.607 1.773 6.669 1.00 92.25 94 ALA A N 1
ATOM 705 C CA . ALA A 1 94 ? 12.461 0.955 7.072 1.00 92.25 94 ALA A CA 1
ATOM 706 C C . ALA A 1 94 ? 11.136 1.513 6.523 1.00 92.25 94 ALA A C 1
ATOM 708 O O . ALA A 1 94 ? 10.372 0.761 5.916 1.00 92.25 94 ALA A O 1
ATOM 709 N N . SER A 1 95 ? 10.921 2.827 6.639 1.00 92.25 95 SER A N 1
ATOM 710 C CA . SER A 1 95 ? 9.804 3.558 6.027 1.00 92.25 95 SER A CA 1
ATOM 711 C C . SER A 1 95 ? 9.648 3.268 4.531 1.00 92.25 95 SER A C 1
ATOM 713 O O . SER A 1 95 ? 8.551 2.952 4.069 1.00 92.25 95 SER A O 1
ATOM 715 N N . LEU A 1 96 ? 10.745 3.294 3.766 1.00 93.94 96 LEU A N 1
ATOM 716 C CA . LEU A 1 96 ? 10.725 2.984 2.338 1.00 93.94 96 LEU A CA 1
ATOM 717 C C . LEU A 1 96 ? 10.334 1.523 2.098 1.00 93.94 96 LEU A C 1
ATOM 719 O O . LEU A 1 96 ? 9.453 1.247 1.286 1.00 93.94 96 LEU A O 1
ATOM 723 N N . LYS A 1 97 ? 10.944 0.579 2.824 1.00 94.44 97 LYS A N 1
ATOM 724 C CA . LYS A 1 97 ? 10.602 -0.853 2.733 1.00 94.44 97 LYS A CA 1
ATOM 725 C C . LYS A 1 97 ? 9.117 -1.097 3.008 1.00 94.44 97 LYS A C 1
ATOM 727 O O . LYS A 1 97 ? 8.479 -1.858 2.280 1.00 94.44 97 LYS A O 1
ATOM 732 N N . PHE A 1 98 ? 8.564 -0.418 4.009 1.00 93.06 98 PHE A N 1
ATOM 733 C CA . PHE A 1 98 ? 7.145 -0.469 4.337 1.00 93.06 98 PHE A CA 1
ATOM 734 C C . PHE A 1 98 ? 6.275 0.132 3.219 1.00 93.06 98 PHE A C 1
ATOM 736 O O . PHE A 1 98 ? 5.339 -0.519 2.747 1.00 93.06 98 PHE A O 1
ATOM 743 N N . TYR A 1 99 ? 6.631 1.317 2.715 1.00 94.25 99 TYR A N 1
ATOM 744 C CA . TYR A 1 99 ? 5.915 1.996 1.631 1.00 94.25 99 TYR A CA 1
ATOM 745 C C . TYR A 1 99 ? 5.870 1.185 0.328 1.00 94.25 99 TYR A C 1
ATOM 747 O O . TYR A 1 99 ? 4.850 1.169 -0.366 1.00 94.25 99 TYR A O 1
ATOM 755 N N . LEU A 1 100 ? 6.935 0.443 0.006 1.00 96.62 100 LEU A N 1
ATOM 756 C CA . LEU A 1 100 ? 6.998 -0.374 -1.211 1.00 96.62 100 LEU A CA 1
ATOM 757 C C . LEU A 1 100 ? 5.881 -1.428 -1.290 1.00 96.62 100 LEU A C 1
ATOM 759 O O . LEU A 1 100 ? 5.470 -1.791 -2.393 1.00 96.62 100 LEU A O 1
ATOM 763 N N . VAL A 1 101 ? 5.343 -1.890 -0.155 1.00 96.44 101 VAL A N 1
ATOM 764 C CA . VAL A 1 101 ? 4.191 -2.809 -0.134 1.00 96.44 101 VAL A CA 1
ATOM 765 C C . VAL A 1 101 ? 2.934 -2.127 -0.684 1.00 96.44 101 VAL A C 1
ATOM 767 O O . VAL A 1 101 ? 2.186 -2.731 -1.463 1.00 96.44 101 VAL A O 1
ATOM 770 N N . PHE A 1 102 ? 2.701 -0.864 -0.317 1.00 96.81 102 PHE A N 1
ATOM 771 C CA . PHE A 1 102 ? 1.599 -0.064 -0.854 1.00 96.81 102 PHE A CA 1
ATOM 772 C C . PHE A 1 102 ? 1.825 0.271 -2.318 1.00 96.81 102 PHE A C 1
ATOM 774 O O . PHE A 1 102 ? 0.905 0.120 -3.114 1.00 96.81 102 PHE A O 1
ATOM 781 N N . LEU A 1 103 ? 3.056 0.617 -2.701 1.00 97.75 103 LEU A N 1
ATOM 782 C CA . LEU A 1 103 ? 3.394 0.899 -4.093 1.00 97.75 103 LEU A CA 1
ATOM 783 C C . LEU A 1 103 ? 3.135 -0.317 -4.999 1.00 97.75 103 LEU A C 1
ATOM 785 O O . LEU A 1 103 ? 2.492 -0.184 -6.040 1.00 97.75 103 LEU A O 1
ATOM 789 N N . ALA A 1 104 ? 3.558 -1.516 -4.582 1.00 98.44 104 ALA A N 1
ATOM 790 C CA . ALA A 1 104 ? 3.282 -2.759 -5.306 1.00 98.44 104 ALA A CA 1
ATOM 791 C C . ALA A 1 104 ? 1.774 -3.054 -5.393 1.00 98.44 104 ALA A C 1
ATOM 793 O O . ALA A 1 104 ? 1.266 -3.444 -6.444 1.00 98.44 104 ALA A O 1
ATOM 794 N N . SER A 1 105 ? 1.045 -2.833 -4.295 1.00 98.50 105 SER A N 1
ATOM 795 C CA . SER A 1 105 ? -0.411 -3.019 -4.214 1.00 98.50 105 SER A CA 1
ATOM 796 C C . SER A 1 105 ? -1.174 -2.033 -5.108 1.00 98.50 105 SER A C 1
ATOM 798 O O . SER A 1 105 ? -2.092 -2.419 -5.831 1.00 98.50 105 SER A O 1
ATOM 800 N N . LYS A 1 106 ? -0.749 -0.769 -5.132 1.00 98.12 106 LYS A N 1
ATOM 801 C CA . LYS A 1 106 ? -1.313 0.272 -5.990 1.00 98.12 106 LYS A CA 1
ATOM 802 C C . LYS A 1 106 ? -1.056 -0.024 -7.459 1.00 98.12 106 LYS A C 1
ATOM 804 O O . LYS A 1 106 ? -1.976 0.020 -8.262 1.00 98.12 106 LYS A O 1
ATOM 809 N N . MET A 1 107 ? 0.171 -0.416 -7.799 1.00 98.19 107 MET A N 1
ATOM 810 C CA . MET A 1 107 ? 0.531 -0.802 -9.162 1.00 98.19 107 MET A CA 1
ATOM 811 C C . MET A 1 107 ? -0.279 -2.014 -9.638 1.00 98.19 107 MET A C 1
ATOM 813 O O . MET A 1 107 ? -0.763 -2.027 -10.769 1.00 98.19 107 MET A O 1
ATOM 817 N N . SER A 1 108 ? -0.478 -3.010 -8.767 1.00 98.31 108 SER A N 1
ATOM 818 C CA . SER A 1 108 ? -1.367 -4.143 -9.040 1.00 98.31 108 SER A CA 1
ATOM 819 C C . SER A 1 108 ? -2.759 -3.661 -9.450 1.00 98.31 108 SER A C 1
ATOM 821 O O . SER A 1 108 ? -3.232 -4.024 -10.526 1.00 98.31 108 SER A O 1
ATOM 823 N N . GLN A 1 109 ? -3.385 -2.794 -8.650 1.00 97.88 109 GLN A N 1
ATOM 824 C CA . GLN A 1 109 ? -4.743 -2.304 -8.893 1.00 97.88 109 GLN A CA 1
ATOM 825 C C . GLN A 1 109 ? -4.844 -1.365 -10.110 1.00 97.88 109 GLN A C 1
ATOM 827 O O . GLN A 1 109 ? -5.685 -1.591 -10.981 1.00 97.88 109 GLN A O 1
ATOM 832 N N . ASP A 1 110 ? -3.974 -0.359 -10.202 1.00 97.62 110 ASP A N 1
ATOM 833 C CA . ASP A 1 110 ? -4.107 0.759 -11.147 1.00 97.62 110 ASP A CA 1
ATOM 834 C C . ASP A 1 110 ? -3.545 0.451 -12.537 1.00 97.62 110 ASP A C 1
ATOM 836 O O . ASP A 1 110 ? -4.060 0.934 -13.547 1.00 97.62 110 ASP A O 1
ATOM 840 N N . VAL A 1 111 ? -2.484 -0.356 -12.608 1.00 97.81 111 VAL A N 1
ATOM 841 C CA . VAL A 1 111 ? -1.785 -0.666 -13.866 1.00 97.81 111 VAL A CA 1
ATOM 842 C C . VAL A 1 111 ? -2.186 -2.039 -14.391 1.00 97.81 111 VAL A C 1
ATOM 844 O O . VAL A 1 111 ? -2.393 -2.218 -15.595 1.00 97.81 111 VAL A O 1
ATOM 847 N N . PHE A 1 112 ? -2.291 -3.022 -13.497 1.00 97.56 112 PHE A N 1
ATOM 848 C CA . PHE A 1 112 ? -2.458 -4.427 -13.869 1.00 97.56 112 PHE A CA 1
ATOM 849 C C . PHE A 1 112 ? -3.838 -5.001 -13.529 1.00 97.56 112 PHE A C 1
ATOM 851 O O . PHE A 1 112 ? -4.023 -6.214 -13.577 1.00 97.56 112 PHE A O 1
ATOM 858 N N . GLY A 1 113 ? -4.823 -4.152 -13.215 1.00 95.62 113 GLY A N 1
ATOM 859 C CA . GLY A 1 113 ? -6.213 -4.575 -13.019 1.00 95.62 113 GLY A CA 1
ATOM 860 C C . GLY A 1 113 ? -6.417 -5.542 -11.846 1.00 95.62 113 GLY A C 1
ATOM 861 O O . GLY A 1 113 ? -7.334 -6.362 -11.874 1.00 95.62 113 GLY A O 1
ATOM 862 N N . GLY A 1 114 ? -5.556 -5.468 -10.833 1.00 95.81 114 GLY A N 1
ATOM 863 C CA . GLY A 1 114 ? -5.566 -6.308 -9.637 1.00 95.81 114 GLY A CA 1
ATOM 864 C C . GLY A 1 114 ? -4.780 -7.617 -9.753 1.00 95.81 114 GLY A C 1
ATOM 865 O O . GLY A 1 114 ? -4.869 -8.445 -8.847 1.00 95.81 114 GLY A O 1
ATOM 866 N N . GLU A 1 115 ? -4.034 -7.843 -10.839 1.00 97.38 115 GLU A N 1
ATOM 867 C CA . GLU A 1 115 ? -3.119 -8.989 -10.931 1.00 97.38 115 GLU A CA 1
ATOM 868 C C . GLU A 1 115 ? -1.923 -8.834 -9.976 1.00 97.38 115 GLU A C 1
ATOM 870 O O . GLU A 1 115 ? -1.461 -7.725 -9.714 1.00 97.38 115 GLU A O 1
ATOM 875 N N . HIS A 1 116 ? -1.409 -9.955 -9.461 1.00 97.56 116 HIS A N 1
ATOM 876 C CA . HIS A 1 116 ? -0.281 -9.976 -8.519 1.00 97.56 116 HIS A CA 1
ATOM 877 C C . HIS A 1 116 ? 0.969 -9.295 -9.095 1.00 97.56 116 HIS A C 1
ATOM 879 O O . HIS A 1 116 ? 1.321 -9.515 -10.258 1.00 97.56 116 HIS A O 1
ATOM 885 N N . VAL A 1 117 ? 1.637 -8.493 -8.261 1.00 98.62 117 VAL A N 1
ATOM 886 C CA . VAL A 1 117 ? 2.892 -7.800 -8.568 1.00 98.62 117 VAL A CA 1
ATOM 887 C C . VAL A 1 117 ? 3.958 -8.183 -7.547 1.00 98.62 117 VAL A C 1
ATOM 889 O O . VAL A 1 117 ? 3.787 -7.952 -6.354 1.00 98.62 117 VAL A O 1
ATOM 892 N N . LEU A 1 118 ? 5.094 -8.683 -8.024 1.00 98.62 118 LEU A N 1
ATOM 893 C CA . LEU A 1 118 ? 6.358 -8.708 -7.293 1.00 98.62 118 LEU A CA 1
ATOM 894 C C . LEU A 1 118 ? 7.162 -7.464 -7.683 1.00 98.62 118 LEU A C 1
ATOM 896 O O . LEU A 1 118 ? 7.641 -7.362 -8.814 1.00 98.62 118 LEU A O 1
ATOM 900 N N . LEU A 1 119 ? 7.311 -6.528 -6.753 1.00 98.69 119 LEU A N 1
ATOM 901 C CA . LEU A 1 119 ? 8.127 -5.332 -6.921 1.00 98.69 119 LEU A CA 1
ATOM 902 C C . LEU A 1 119 ? 9.534 -5.589 -6.378 1.00 98.69 119 LEU A C 1
ATOM 904 O O . LEU A 1 119 ? 9.687 -6.057 -5.251 1.00 98.69 119 LEU A O 1
ATOM 908 N N . GLN A 1 120 ? 10.556 -5.270 -7.166 1.00 98.62 120 GLN A N 1
ATOM 909 C CA . GLN A 1 120 ? 11.965 -5.418 -6.808 1.00 98.62 120 GLN A CA 1
ATOM 910 C C . GLN A 1 120 ? 12.688 -4.079 -6.963 1.00 98.62 120 GLN A C 1
ATOM 912 O O . GLN A 1 120 ? 12.501 -3.386 -7.963 1.00 98.62 120 GLN A O 1
ATOM 917 N N . ILE A 1 121 ? 13.540 -3.742 -6.000 1.00 98.06 121 ILE A N 1
ATOM 918 C CA . ILE A 1 121 ? 14.484 -2.626 -6.098 1.00 98.06 121 ILE A CA 1
ATOM 919 C C . ILE A 1 121 ? 15.845 -3.192 -6.474 1.00 98.06 121 ILE A C 1
ATOM 921 O O . ILE A 1 121 ? 16.314 -4.139 -5.837 1.00 98.06 121 ILE A O 1
ATOM 925 N N . LEU A 1 122 ? 16.442 -2.637 -7.524 1.00 97.88 122 LEU A N 1
ATOM 926 C CA . LEU A 1 122 ? 17.732 -3.054 -8.054 1.00 97.88 122 LEU A CA 1
ATOM 927 C C . LEU A 1 122 ? 18.819 -2.023 -7.749 1.00 97.88 122 LEU A C 1
ATOM 929 O O . LEU A 1 122 ? 18.533 -0.823 -7.734 1.00 97.88 122 LEU A O 1
ATOM 933 N N . ASP A 1 123 ? 20.049 -2.491 -7.575 1.00 95.62 123 ASP A N 1
ATOM 934 C CA . ASP A 1 123 ? 21.238 -1.639 -7.672 1.00 95.62 123 ASP A CA 1
ATOM 935 C C . ASP A 1 123 ? 21.608 -1.341 -9.141 1.00 95.62 123 ASP A C 1
ATOM 937 O O . ASP A 1 123 ? 20.988 -1.844 -10.090 1.00 95.62 123 ASP A O 1
ATOM 941 N N . ASP A 1 124 ? 22.654 -0.537 -9.324 1.00 91.44 124 ASP A N 1
ATOM 942 C CA . ASP A 1 124 ? 23.233 -0.151 -10.615 1.00 91.44 124 ASP A CA 1
ATOM 943 C C . ASP A 1 124 ? 23.714 -1.360 -11.452 1.00 91.44 124 ASP A C 1
ATOM 945 O O . ASP A 1 124 ? 23.755 -1.307 -12.685 1.00 91.44 124 ASP A O 1
ATOM 949 N N . GLU A 1 125 ? 24.063 -2.471 -10.795 1.00 93.62 125 GLU A N 1
ATOM 950 C CA . GLU A 1 125 ? 24.506 -3.729 -11.410 1.00 93.62 125 GLU A CA 1
ATOM 951 C C . GLU A 1 125 ? 23.347 -4.704 -11.694 1.00 93.62 125 GLU A C 1
ATOM 953 O O . GLU A 1 125 ? 23.561 -5.788 -12.246 1.00 93.62 125 GLU A O 1
ATOM 958 N N . LYS A 1 126 ? 22.104 -4.294 -11.400 1.00 94.31 126 LYS A N 1
ATOM 959 C CA . LYS A 1 126 ? 20.860 -5.071 -11.529 1.00 94.31 126 LYS A CA 1
ATOM 960 C C . LYS A 1 126 ? 20.718 -6.225 -10.530 1.00 94.31 126 LYS A C 1
ATOM 962 O O . LYS A 1 126 ? 19.903 -7.126 -10.756 1.00 94.31 126 LYS A O 1
ATOM 967 N N . ASN A 1 127 ? 21.456 -6.211 -9.425 1.00 96.88 127 ASN A N 1
ATOM 968 C CA . ASN A 1 127 ? 21.220 -7.123 -8.312 1.00 96.88 127 ASN A CA 1
ATOM 969 C C . ASN A 1 127 ? 19.993 -6.671 -7.515 1.00 96.88 127 ASN A C 1
ATOM 971 O O . ASN A 1 127 ? 19.742 -5.481 -7.342 1.00 96.88 127 ASN A O 1
ATOM 975 N N . VAL A 1 128 ? 19.217 -7.629 -7.005 1.00 98.06 128 VAL A N 1
ATOM 976 C CA . VAL A 1 128 ? 18.035 -7.334 -6.186 1.00 98.06 128 VAL A CA 1
ATOM 977 C C . VAL A 1 128 ? 18.473 -6.942 -4.777 1.00 98.06 128 VAL A C 1
ATOM 979 O O . VAL A 1 128 ? 19.036 -7.763 -4.055 1.00 98.06 128 VAL A O 1
ATOM 982 N N . LEU A 1 129 ? 18.155 -5.714 -4.375 1.00 98.00 129 LEU A N 1
ATOM 983 C CA . LEU A 1 129 ? 18.399 -5.201 -3.026 1.00 98.00 129 LEU A CA 1
ATOM 984 C C . LEU A 1 129 ? 17.254 -5.531 -2.071 1.00 98.00 129 LEU A C 1
ATOM 986 O O . LEU A 1 129 ? 17.467 -5.857 -0.905 1.00 98.00 129 LEU A O 1
ATOM 990 N N . TYR A 1 130 ? 16.023 -5.435 -2.567 1.00 98.25 130 TYR A N 1
ATOM 991 C CA . TYR A 1 130 ? 14.816 -5.673 -1.789 1.00 98.25 130 TYR A CA 1
ATOM 992 C C . TYR A 1 130 ? 13.660 -6.064 -2.703 1.00 98.25 130 TYR A C 1
ATOM 994 O O . TYR A 1 130 ? 13.623 -5.671 -3.871 1.00 98.25 130 TYR A O 1
ATOM 1002 N N . GLN A 1 131 ? 12.714 -6.839 -2.177 1.00 98.12 131 GLN A N 1
ATOM 1003 C CA . GLN A 1 131 ? 11.523 -7.232 -2.918 1.00 98.12 131 GLN A CA 1
ATOM 1004 C C . GLN A 1 131 ? 10.303 -7.373 -2.013 1.00 98.12 131 GLN A C 1
ATOM 1006 O O . GLN A 1 131 ? 10.420 -7.823 -0.872 1.00 98.12 131 GLN A O 1
ATOM 1011 N N . VAL A 1 132 ? 9.137 -7.032 -2.553 1.00 98.06 132 VAL A N 1
ATOM 1012 C CA . VAL A 1 132 ? 7.834 -7.136 -1.886 1.00 98.06 132 VAL A CA 1
ATOM 1013 C C . VAL A 1 132 ? 6.755 -7.533 -2.877 1.00 98.06 132 VAL A C 1
ATOM 1015 O O . VAL A 1 132 ? 6.844 -7.247 -4.069 1.00 98.06 132 VAL A O 1
ATOM 1018 N N . GLU A 1 133 ? 5.712 -8.176 -2.371 1.00 98.12 133 GLU A N 1
ATOM 1019 C CA . GLU A 1 133 ? 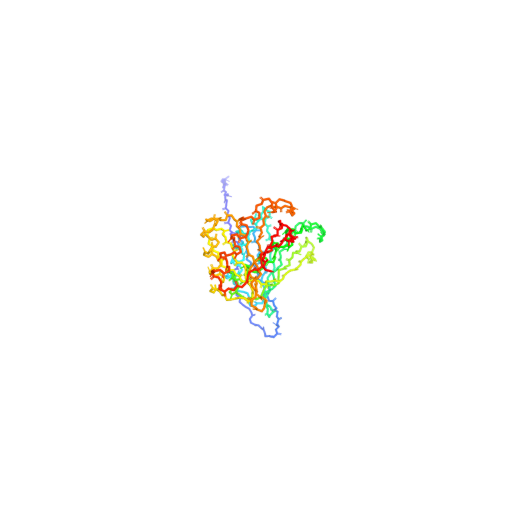4.546 -8.547 -3.162 1.00 98.12 133 GLU A CA 1
ATOM 1020 C C . GLU A 1 133 ? 3.369 -7.613 -2.879 1.00 98.12 133 GLU A C 1
ATOM 1022 O O . GLU A 1 133 ? 3.175 -7.153 -1.750 1.00 98.12 133 GLU A O 1
ATOM 1027 N N . SER A 1 134 ? 2.548 -7.367 -3.900 1.00 98.12 134 SER A N 1
ATOM 1028 C CA . SER A 1 134 ? 1.243 -6.728 -3.746 1.00 98.12 134 SER A CA 1
ATOM 1029 C C . SER A 1 134 ? 0.389 -7.537 -2.770 1.00 98.12 134 SER A C 1
ATOM 1031 O O . SER A 1 134 ? 0.124 -8.719 -3.011 1.00 98.12 134 SER A O 1
ATOM 1033 N N . LYS A 1 135 ? -0.062 -6.897 -1.689 1.00 96.88 135 LYS A N 1
ATOM 1034 C CA . LYS A 1 135 ? -0.823 -7.544 -0.609 1.00 96.88 135 LYS A CA 1
ATOM 1035 C C . LYS A 1 135 ? -2.248 -7.009 -0.486 1.00 96.88 135 LYS A C 1
ATOM 1037 O O . LYS A 1 135 ? -3.145 -7.749 -0.077 1.00 96.88 135 LYS A O 1
ATOM 1042 N N . TYR A 1 136 ? -2.449 -5.734 -0.805 1.00 98.19 136 TYR A N 1
ATOM 1043 C CA . TYR A 1 136 ? -3.688 -5.022 -0.518 1.00 98.19 136 TYR A CA 1
ATOM 1044 C C . TYR A 1 136 ? -4.405 -4.598 -1.798 1.00 98.19 136 TYR A C 1
ATOM 1046 O O . TYR A 1 136 ? -3.787 -4.362 -2.834 1.00 98.19 136 TYR A O 1
ATOM 1054 N N . ARG A 1 137 ? -5.723 -4.452 -1.699 1.00 98.12 137 ARG A N 1
ATOM 1055 C CA . ARG A 1 137 ? -6.488 -3.524 -2.541 1.00 98.12 137 ARG A CA 1
ATOM 1056 C C . ARG A 1 137 ? -6.641 -2.204 -1.805 1.00 98.12 137 ARG A C 1
ATOM 1058 O O . ARG A 1 137 ? -6.334 -2.140 -0.616 1.00 98.12 137 ARG A O 1
ATOM 1065 N N . TYR A 1 138 ? -7.133 -1.167 -2.470 1.00 98.19 138 TYR A N 1
ATOM 1066 C CA . TYR A 1 138 ? -7.424 0.080 -1.775 1.00 98.19 138 TYR A CA 1
ATOM 1067 C C . TYR A 1 138 ? -8.626 0.835 -2.337 1.00 98.19 138 TYR A C 1
ATOM 1069 O O . TYR A 1 138 ? -8.956 0.745 -3.520 1.00 98.19 138 TYR A O 1
ATOM 1077 N N . VAL A 1 139 ? -9.270 1.594 -1.453 1.00 98.50 139 VAL A N 1
ATOM 1078 C CA . VAL A 1 139 ? -10.218 2.660 -1.793 1.00 98.50 139 VAL A CA 1
ATOM 1079 C C . VAL A 1 139 ? -9.641 3.983 -1.299 1.00 98.50 139 VAL A C 1
ATOM 1081 O O . VAL A 1 139 ? -8.984 4.023 -0.258 1.00 98.50 139 VAL A O 1
ATOM 1084 N N . SER A 1 140 ? -9.850 5.063 -2.050 1.00 97.62 140 SER A N 1
ATOM 1085 C CA . SER A 1 140 ? -9.246 6.366 -1.756 1.00 97.62 140 SER A CA 1
ATOM 1086 C C . SER A 1 140 ? -10.210 7.512 -2.031 1.00 97.62 140 SER A C 1
ATOM 1088 O O . SER A 1 140 ? -10.979 7.469 -2.993 1.00 97.62 140 SER A O 1
ATOM 1090 N N . SER A 1 141 ? -10.165 8.538 -1.183 1.00 98.00 141 SER A N 1
ATOM 1091 C CA . SER A 1 141 ? -10.872 9.806 -1.376 1.00 98.00 141 SER A CA 1
ATOM 1092 C C . SER A 1 141 ? -10.251 10.893 -0.497 1.00 98.00 141 SER A C 1
ATOM 1094 O O . SER A 1 141 ? -9.848 10.616 0.629 1.00 98.00 141 SER A O 1
ATOM 1096 N N . ASN A 1 142 ? -10.171 12.131 -0.998 1.00 96.00 142 ASN A N 1
ATOM 1097 C CA . ASN A 1 142 ? -9.615 13.305 -0.299 1.00 96.00 142 ASN A CA 1
ATOM 1098 C C . ASN A 1 142 ? -8.271 13.051 0.419 1.00 96.00 142 ASN A C 1
ATOM 1100 O O . ASN A 1 142 ? -8.049 13.536 1.524 1.00 96.00 142 ASN A O 1
ATOM 1104 N N . GLY A 1 143 ? -7.376 12.269 -0.192 1.00 95.38 143 GLY A N 1
ATOM 1105 C CA . GLY A 1 143 ? -6.056 11.961 0.373 1.00 95.38 143 GLY A CA 1
ATOM 1106 C C . GLY A 1 143 ? -6.052 10.916 1.496 1.00 95.38 143 GLY A C 1
ATOM 1107 O O . GLY A 1 143 ? -4.990 10.644 2.048 1.00 95.38 143 GLY A O 1
ATOM 1108 N N . ILE A 1 144 ? -7.198 10.319 1.834 1.00 97.94 144 ILE A N 1
ATOM 1109 C CA . ILE A 1 144 ? -7.277 9.175 2.747 1.00 97.94 144 ILE A CA 1
ATOM 1110 C C . ILE A 1 144 ? -7.324 7.894 1.916 1.00 97.94 144 ILE A C 1
ATOM 1112 O O . ILE A 1 144 ? -8.199 7.744 1.060 1.00 97.94 144 ILE A O 1
ATOM 1116 N N . ASN A 1 145 ? -6.412 6.964 2.191 1.00 97.81 145 ASN A N 1
ATOM 1117 C CA . ASN A 1 145 ? -6.386 5.639 1.582 1.00 97.81 145 ASN A CA 1
ATOM 1118 C C . ASN A 1 145 ? -6.727 4.582 2.632 1.00 97.81 145 ASN A C 1
ATOM 1120 O O . ASN A 1 145 ? -6.088 4.505 3.683 1.00 97.81 145 ASN A O 1
ATOM 1124 N N . VAL A 1 146 ? -7.698 3.725 2.322 1.00 98.62 146 VAL A N 1
ATOM 1125 C CA . VAL A 1 146 ? -7.940 2.494 3.080 1.00 98.62 146 VAL A CA 1
ATOM 1126 C C . VAL A 1 146 ? -7.416 1.327 2.263 1.00 98.62 146 VAL A C 1
ATOM 1128 O O . VAL A 1 146 ? -8.039 0.916 1.283 1.00 98.62 146 VAL A O 1
ATOM 1131 N N . TRP A 1 147 ? -6.268 0.803 2.675 1.00 98.50 147 TRP A N 1
ATOM 1132 C CA . TRP A 1 147 ? -5.659 -0.417 2.154 1.00 98.50 147 TRP A CA 1
ATOM 1133 C C . TRP A 1 147 ? -6.295 -1.614 2.834 1.00 98.50 147 TRP A C 1
ATOM 1135 O O . TRP A 1 147 ? -6.440 -1.609 4.051 1.00 98.50 147 TRP A O 1
ATOM 1145 N N . TYR A 1 148 ? -6.677 -2.652 2.102 1.00 98.44 148 TYR A N 1
ATOM 1146 C CA . TYR A 1 148 ? -7.420 -3.747 2.705 1.00 98.44 148 TYR A CA 1
ATOM 1147 C C . TYR A 1 148 ? -7.120 -5.118 2.116 1.00 98.44 148 TYR A C 1
ATOM 1149 O O . TYR A 1 148 ? -6.769 -5.275 0.945 1.00 98.44 148 TYR A O 1
ATOM 1157 N N . THR A 1 149 ? -7.255 -6.129 2.973 1.00 96.69 149 THR A N 1
ATOM 1158 C CA . THR A 1 149 ? -7.193 -7.549 2.618 1.00 96.69 149 THR A CA 1
ATOM 1159 C C . THR A 1 149 ? -8.026 -8.367 3.604 1.00 96.69 149 THR A C 1
ATOM 1161 O O . THR A 1 149 ? -8.198 -7.982 4.760 1.00 96.69 149 THR A O 1
ATOM 1164 N N . GLY A 1 150 ? -8.605 -9.480 3.152 1.00 94.88 150 GLY A N 1
ATOM 1165 C CA . GLY A 1 150 ? -9.504 -10.299 3.979 1.00 94.88 150 GLY A CA 1
ATOM 1166 C C . GLY A 1 150 ? -10.850 -9.639 4.328 1.00 94.88 150 GLY A C 1
ATOM 1167 O O . GLY A 1 150 ? -11.620 -10.203 5.102 1.00 94.88 150 GLY A O 1
ATOM 1168 N N . VAL A 1 151 ? -11.147 -8.476 3.744 1.00 96.12 151 VAL A N 1
ATOM 1169 C CA . VAL A 1 151 ? -12.434 -7.768 3.823 1.00 96.12 151 VAL A CA 1
ATOM 1170 C C . VAL A 1 151 ? -12.936 -7.439 2.421 1.00 96.12 151 VAL A C 1
ATOM 1172 O O . VAL A 1 151 ? -12.173 -7.466 1.455 1.00 96.12 151 VAL A O 1
ATOM 1175 N N . SER A 1 152 ? -14.227 -7.145 2.314 1.00 96.94 152 SER A N 1
ATOM 1176 C CA . SER A 1 152 ? -14.860 -6.716 1.068 1.00 96.94 152 SER A CA 1
ATOM 1177 C C . SER A 1 152 ? -14.618 -5.236 0.761 1.00 96.94 152 SER A C 1
ATOM 1179 O O . SER A 1 152 ? -14.460 -4.416 1.666 1.00 96.94 152 SER A O 1
ATOM 1181 N N . ASP A 1 153 ? -14.688 -4.880 -0.522 1.00 97.75 153 ASP A N 1
ATOM 1182 C CA . ASP A 1 153 ? -14.644 -3.494 -1.000 1.00 97.75 153 ASP A CA 1
ATOM 1183 C C . ASP A 1 153 ? -15.724 -2.621 -0.321 1.00 97.75 153 ASP A C 1
ATOM 1185 O O . ASP A 1 153 ? -15.486 -1.456 -0.014 1.00 97.75 153 ASP A O 1
ATOM 1189 N N . GLU A 1 154 ? -16.904 -3.186 -0.022 1.00 98.38 154 GLU A N 1
ATOM 1190 C CA . GLU A 1 154 ? -17.984 -2.487 0.690 1.00 98.38 154 GLU A CA 1
ATOM 1191 C C . GLU A 1 154 ? -17.591 -2.141 2.137 1.00 98.38 154 GLU A C 1
ATOM 1193 O O . GLU A 1 154 ? -17.849 -1.031 2.602 1.00 98.38 154 GLU A O 1
ATOM 1198 N N . GLU A 1 155 ? -16.959 -3.072 2.858 1.00 98.25 155 GLU A N 1
ATOM 1199 C CA . GLU A 1 155 ? -16.447 -2.823 4.213 1.00 98.25 155 GLU A CA 1
ATOM 1200 C C . GLU A 1 155 ? -15.333 -1.768 4.195 1.00 98.25 155 GLU A C 1
ATOM 1202 O O . GLU A 1 155 ? -15.352 -0.846 5.011 1.00 98.25 155 GLU A O 1
ATOM 1207 N N . ALA A 1 156 ? -14.414 -1.844 3.228 1.00 98.50 156 ALA A N 1
ATOM 1208 C CA . ALA A 1 156 ? -13.371 -0.837 3.053 1.00 98.50 156 ALA A CA 1
ATOM 1209 C C . ALA A 1 156 ? -13.959 0.553 2.751 1.00 98.50 156 ALA A C 1
ATOM 1211 O O . ALA A 1 156 ? -13.528 1.546 3.338 1.00 98.50 156 ALA A O 1
ATOM 1212 N N . GLN A 1 157 ? -14.997 0.633 1.911 1.00 98.62 157 GLN A N 1
ATOM 1213 C CA . GLN A 1 157 ? -15.685 1.891 1.616 1.00 98.62 157 GLN A CA 1
ATOM 1214 C C . GLN A 1 157 ? -16.420 2.457 2.840 1.00 98.62 157 GLN A C 1
ATOM 1216 O O . GLN A 1 157 ? -16.419 3.670 3.043 1.00 98.62 157 GLN A O 1
ATOM 1221 N N . LYS A 1 158 ? -17.027 1.607 3.680 1.00 98.56 158 LYS A N 1
ATOM 1222 C CA . LYS A 1 158 ? -17.639 2.041 4.951 1.00 98.56 158 LYS A CA 1
ATOM 1223 C C . LYS A 1 158 ? -16.600 2.634 5.897 1.00 98.56 158 LYS A C 1
ATOM 1225 O O . LYS A 1 158 ? -16.850 3.698 6.461 1.00 98.56 158 LYS A O 1
ATOM 1230 N N . ALA A 1 159 ? -15.442 1.984 6.030 1.00 98.56 159 ALA A N 1
ATOM 1231 C CA . ALA A 1 159 ? -14.332 2.521 6.810 1.00 98.56 159 ALA A CA 1
ATOM 1232 C C . ALA A 1 159 ? -13.864 3.870 6.246 1.00 98.56 159 ALA A C 1
ATOM 1234 O O . ALA A 1 159 ? -13.796 4.837 6.996 1.00 98.56 159 ALA A O 1
ATOM 1235 N N . LEU A 1 160 ? -13.627 3.969 4.933 1.00 98.69 160 LEU A N 1
ATOM 1236 C CA . LEU A 1 160 ? -13.212 5.217 4.284 1.00 98.69 160 LEU A CA 1
ATOM 1237 C C . LEU A 1 160 ? -14.215 6.354 4.525 1.00 98.69 160 LEU A C 1
ATOM 1239 O O . LEU A 1 160 ? -13.811 7.445 4.909 1.00 98.69 160 LEU A O 1
ATOM 1243 N N . ASN A 1 161 ? -15.514 6.102 4.348 1.00 98.56 161 ASN A N 1
ATOM 1244 C CA . ASN A 1 161 ? -16.550 7.114 4.569 1.00 98.56 161 ASN A CA 1
ATOM 1245 C C . ASN A 1 161 ? -16.536 7.631 6.010 1.00 98.56 161 ASN A C 1
ATOM 1247 O O . ASN A 1 161 ? -16.580 8.836 6.231 1.00 98.56 161 ASN A O 1
ATOM 1251 N N . TYR A 1 162 ? -16.412 6.731 6.987 1.00 98.50 162 TYR A N 1
ATOM 1252 C CA . TYR A 1 162 ? -16.298 7.140 8.382 1.00 98.50 162 TYR A CA 1
ATOM 1253 C C . TYR A 1 162 ? -15.013 7.939 8.651 1.00 98.50 162 TYR A C 1
ATOM 1255 O O . TYR A 1 162 ? -15.056 8.948 9.351 1.00 98.50 162 TYR A O 1
ATOM 1263 N N . LEU A 1 163 ? -13.873 7.523 8.089 1.00 98.25 163 LEU A N 1
ATOM 1264 C CA . LEU A 1 163 ? -12.601 8.236 8.250 1.00 98.25 163 LEU A CA 1
ATOM 1265 C C . LEU A 1 163 ? -12.656 9.643 7.639 1.00 98.25 163 LEU A C 1
ATOM 1267 O O . LEU A 1 163 ? -12.108 10.571 8.226 1.00 98.25 163 LEU A O 1
ATOM 1271 N N . LEU A 1 164 ? -13.359 9.820 6.518 1.00 98.00 164 LEU A N 1
ATOM 1272 C CA . LEU A 1 164 ? -13.627 11.135 5.928 1.00 98.00 164 LEU A CA 1
ATOM 1273 C C . LEU A 1 164 ? -14.500 11.999 6.840 1.00 98.00 164 LEU A C 1
ATOM 1275 O O . LEU A 1 164 ? -14.184 13.164 7.049 1.00 98.00 164 LEU A O 1
ATOM 1279 N N . ASP A 1 165 ? -15.558 11.438 7.425 1.00 97.50 165 ASP A N 1
ATOM 1280 C CA . ASP A 1 165 ? -16.401 12.170 8.379 1.00 97.50 165 ASP A CA 1
ATOM 1281 C C . ASP A 1 165 ? -15.629 12.544 9.657 1.00 97.50 165 ASP A C 1
ATOM 1283 O O . ASP A 1 165 ? -15.906 13.566 10.288 1.00 97.50 165 ASP A O 1
ATOM 1287 N N . PHE A 1 166 ? -14.655 11.716 10.046 1.00 96.88 166 PHE A N 1
ATOM 1288 C CA . PHE A 1 166 ? -13.852 11.896 11.251 1.00 96.88 166 PHE A CA 1
ATOM 1289 C C . PHE A 1 166 ? -12.702 12.898 11.073 1.00 96.88 166 PHE A C 1
ATOM 1291 O O . PHE A 1 166 ? -12.519 13.773 11.920 1.00 96.88 166 PHE A O 1
ATOM 1298 N N . ALA A 1 167 ? -11.915 12.761 10.002 1.00 94.69 167 ALA A N 1
ATOM 1299 C CA . ALA A 1 167 ? -10.695 13.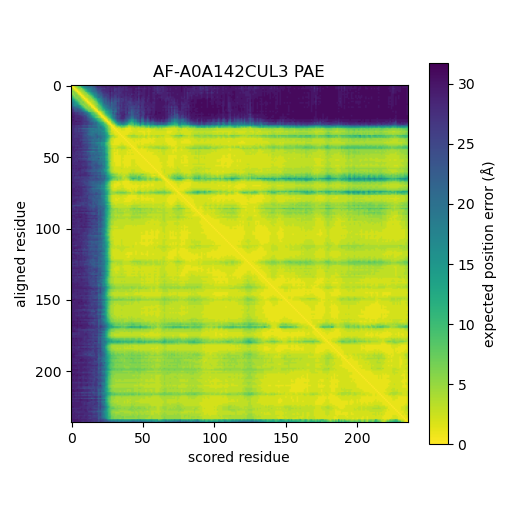536 9.760 1.00 94.69 167 ALA A CA 1
ATOM 1300 C C . ALA A 1 167 ? -10.872 14.657 8.719 1.00 94.69 167 ALA A C 1
ATOM 1302 O O . ALA A 1 167 ? -10.092 15.606 8.700 1.00 94.69 167 ALA A O 1
ATOM 1303 N N . GLY A 1 168 ? -11.895 14.580 7.864 1.00 93.75 168 GLY A N 1
ATOM 1304 C CA . GLY A 1 168 ? -12.153 15.515 6.766 1.00 93.75 168 GLY A CA 1
ATOM 1305 C C . GLY A 1 168 ? -11.325 15.218 5.514 1.00 93.75 168 GLY A C 1
ATOM 1306 O O . GLY A 1 168 ? -11.881 14.946 4.447 1.00 93.75 168 GLY A O 1
ATOM 1307 N N . GLU A 1 169 ? -10.001 15.262 5.647 1.00 94.12 169 GLU A N 1
ATOM 1308 C CA . GLU A 1 169 ? -9.043 15.047 4.558 1.00 94.12 169 GLU A CA 1
ATOM 1309 C C . GLU A 1 169 ? -7.726 14.427 5.053 1.00 94.12 169 GLU A C 1
ATOM 1311 O O . GLU A 1 169 ? -7.465 14.356 6.255 1.00 94.12 169 GLU A O 1
ATOM 1316 N N . GLY A 1 170 ? -6.922 13.928 4.112 1.00 92.25 170 GLY A N 1
ATOM 1317 C CA . GLY A 1 170 ? -5.599 13.353 4.351 1.00 92.25 170 GLY A CA 1
ATOM 1318 C C . GLY A 1 170 ? -4.441 14.361 4.230 1.00 92.25 170 GLY A C 1
ATOM 1319 O O . GLY A 1 170 ? -4.664 15.571 4.251 1.00 92.25 170 GLY A O 1
ATOM 1320 N N . PRO A 1 171 ? -3.189 13.886 4.076 1.00 92.69 171 PRO A N 1
ATOM 1321 C CA . PRO A 1 171 ? -2.801 12.513 3.742 1.00 92.69 171 PRO A CA 1
ATOM 1322 C C . PRO A 1 171 ? -2.932 11.556 4.929 1.00 92.69 171 PRO A C 1
ATOM 1324 O O . PRO A 1 171 ? -2.426 11.838 6.013 1.00 92.69 171 PRO A O 1
ATOM 1327 N N . TRP A 1 172 ? -3.593 10.415 4.724 1.00 95.69 172 TRP A N 1
ATOM 1328 C CA . TRP A 1 172 ? -3.668 9.379 5.753 1.00 95.69 172 TRP A CA 1
ATOM 1329 C C . TRP A 1 172 ? -3.837 7.980 5.164 1.00 95.69 172 TRP A C 1
ATOM 1331 O O . TRP A 1 172 ? -4.815 7.703 4.469 1.00 95.69 172 TRP A O 1
ATOM 1341 N N . ASP A 1 173 ? -2.903 7.088 5.484 1.00 96.44 173 ASP A N 1
ATOM 1342 C CA . ASP A 1 173 ? -2.976 5.676 5.126 1.00 96.44 173 ASP A CA 1
ATOM 1343 C C . ASP A 1 173 ? -3.464 4.839 6.313 1.00 96.44 173 ASP A C 1
ATOM 1345 O O . ASP A 1 173 ? -2.923 4.893 7.423 1.00 96.44 173 ASP A O 1
ATOM 1349 N N . VAL A 1 174 ? -4.498 4.038 6.061 1.00 98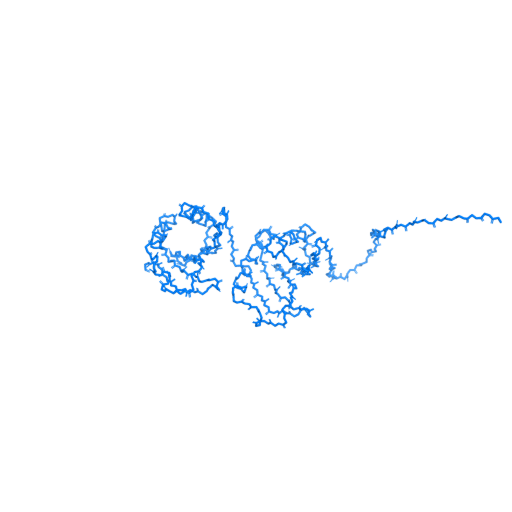.12 174 VAL A N 1
ATOM 1350 C CA . VAL A 1 174 ? -5.082 3.111 7.030 1.00 98.12 174 VAL A CA 1
ATOM 1351 C C . VAL A 1 174 ? -5.136 1.718 6.418 1.00 98.12 174 VAL A C 1
ATOM 1353 O O . VAL A 1 174 ? -5.636 1.542 5.311 1.00 98.12 174 VAL A O 1
ATOM 1356 N N . ILE A 1 175 ? -4.650 0.709 7.139 1.00 98.56 175 ILE A N 1
ATOM 1357 C CA . ILE A 1 175 ? -4.769 -0.696 6.740 1.00 98.56 175 ILE A CA 1
ATOM 1358 C C . ILE A 1 175 ? -5.958 -1.323 7.468 1.00 98.56 175 ILE A C 1
ATOM 1360 O O . ILE A 1 175 ? -6.009 -1.306 8.694 1.00 98.56 175 ILE A O 1
ATOM 1364 N N . LEU A 1 176 ? -6.883 -1.928 6.731 1.00 98.62 176 LEU A N 1
ATOM 1365 C CA . LEU A 1 176 ? -8.029 -2.668 7.239 1.00 98.62 176 LEU A CA 1
ATOM 1366 C C . LEU A 1 176 ? -7.874 -4.161 6.935 1.00 98.62 176 LEU A C 1
ATOM 1368 O O . LEU A 1 176 ? -7.935 -4.601 5.787 1.00 98.62 176 LEU A O 1
ATOM 1372 N N . GLU A 1 177 ? -7.720 -4.956 7.986 1.00 97.81 177 GLU A N 1
ATOM 1373 C CA . GLU A 1 177 ? -7.690 -6.416 7.909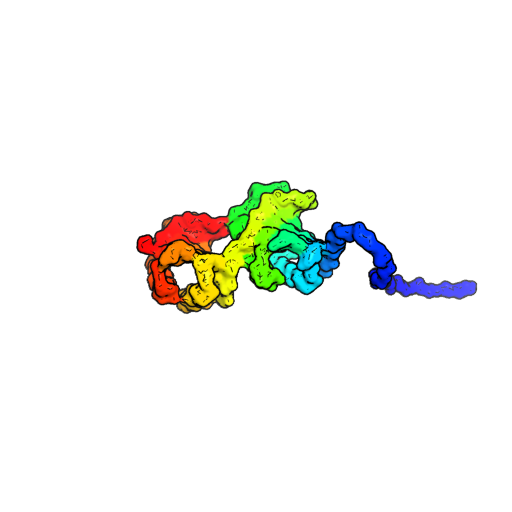 1.00 97.81 177 GLU A CA 1
ATOM 1374 C C . GLU A 1 177 ? -8.784 -7.012 8.797 1.00 97.81 177 GLU A C 1
ATOM 1376 O O . GLU A 1 177 ? -9.313 -6.346 9.689 1.00 97.81 177 GLU A O 1
ATOM 1381 N N . LYS A 1 178 ? -9.123 -8.284 8.583 1.00 95.50 178 LYS A N 1
ATOM 1382 C CA . LYS A 1 178 ? -10.109 -8.991 9.406 1.00 95.50 178 LYS A CA 1
ATOM 1383 C C . LYS A 1 178 ? -9.606 -10.369 9.800 1.00 95.50 178 LYS A C 1
ATOM 1385 O O . LYS A 1 178 ? -9.177 -11.150 8.954 1.00 95.50 178 LYS A O 1
ATOM 1390 N N . SER A 1 179 ? -9.680 -10.659 11.095 1.00 93.06 179 SER A N 1
ATOM 1391 C CA . SER A 1 179 ? -9.352 -11.957 11.681 1.00 93.06 179 SER A CA 1
ATOM 1392 C C . SER A 1 179 ? -10.561 -12.460 12.464 1.00 93.06 179 SER A C 1
ATOM 1394 O O . SER A 1 179 ? -10.950 -11.892 13.485 1.00 93.06 179 SER A O 1
ATOM 1396 N N . GLY A 1 180 ? -11.220 -13.501 11.950 1.00 88.94 180 GLY A N 1
ATOM 1397 C CA . GLY A 1 180 ? -12.501 -13.957 12.490 1.00 88.94 180 GLY A CA 1
ATOM 1398 C C . GLY A 1 180 ? -13.570 -12.860 12.411 1.00 88.94 180 GLY A C 1
ATOM 1399 O O . GLY A 1 180 ? -13.929 -12.410 11.323 1.00 88.94 180 GLY A O 1
ATOM 1400 N N . SER A 1 181 ? -14.094 -12.442 13.564 1.00 89.00 181 SER A N 1
ATOM 1401 C CA . SER A 1 181 ? -15.089 -11.366 13.680 1.00 89.00 181 SER A CA 1
ATOM 1402 C C . SER A 1 181 ? -14.491 -9.988 13.975 1.00 89.00 181 SER A C 1
ATOM 1404 O O . SER A 1 181 ? -15.246 -9.021 14.052 1.00 89.00 181 SER A O 1
ATOM 1406 N N . THR A 1 182 ? -13.174 -9.895 14.165 1.00 96.12 182 THR A N 1
ATOM 1407 C CA . THR A 1 182 ? -12.503 -8.666 14.598 1.00 96.12 182 THR A CA 1
ATOM 1408 C C . THR A 1 182 ? -11.813 -7.991 13.421 1.00 96.12 182 THR A C 1
ATOM 1410 O O . THR A 1 182 ? -11.048 -8.624 12.686 1.00 96.12 182 THR A O 1
ATOM 1413 N N . TYR A 1 183 ? -12.077 -6.700 13.252 1.00 98.31 183 TYR A N 1
ATOM 1414 C CA . TYR A 1 183 ? -11.360 -5.835 12.328 1.00 98.31 183 TYR A CA 1
ATOM 1415 C C . TYR A 1 183 ? -10.093 -5.313 12.999 1.00 98.31 183 TYR A C 1
ATOM 1417 O O . TYR A 1 183 ? -10.134 -4.794 14.113 1.00 98.31 183 TYR A O 1
ATOM 1425 N N . HIS A 1 184 ? -8.974 -5.430 12.301 1.00 98.38 184 HIS A N 1
ATOM 1426 C CA . HIS A 1 184 ? -7.703 -4.843 12.687 1.00 98.38 184 HIS A CA 1
ATOM 1427 C C . HIS A 1 184 ? -7.454 -3.629 11.806 1.00 98.38 184 HIS A C 1
ATOM 1429 O O . HIS A 1 184 ? -7.228 -3.757 10.601 1.00 98.38 184 HIS A O 1
ATOM 1435 N N . VAL A 1 185 ? -7.524 -2.454 12.417 1.00 98.44 185 VAL A N 1
ATOM 1436 C CA . VAL A 1 185 ? -7.342 -1.169 11.750 1.00 98.44 185 VAL A CA 1
ATOM 1437 C C . VAL A 1 185 ? -5.961 -0.669 12.126 1.00 98.44 185 VAL A C 1
ATOM 1439 O O . VAL A 1 185 ? -5.712 -0.424 13.296 1.00 98.44 185 VAL A O 1
ATOM 1442 N N . ARG A 1 186 ? -5.044 -0.537 11.173 1.00 98.38 186 ARG A N 1
ATOM 1443 C CA . ARG A 1 186 ? -3.706 0.007 11.426 1.00 98.38 186 ARG A CA 1
ATOM 1444 C C . ARG A 1 186 ? -3.637 1.406 10.861 1.00 98.38 186 ARG A C 1
ATOM 1446 O O . ARG A 1 186 ? -3.667 1.569 9.647 1.00 98.38 186 ARG A O 1
ATOM 1453 N N . ALA A 1 187 ? -3.613 2.396 11.737 1.00 97.06 187 ALA A N 1
ATOM 1454 C CA . ALA A 1 187 ? -3.581 3.796 11.357 1.00 97.06 187 ALA A CA 1
ATOM 1455 C C . ALA A 1 187 ? -2.142 4.303 11.397 1.00 97.06 187 ALA A C 1
ATOM 1457 O O . ALA A 1 187 ? -1.521 4.305 12.463 1.00 97.06 187 ALA A O 1
ATOM 1458 N N . MET A 1 188 ? -1.641 4.764 10.251 1.00 95.69 188 MET A N 1
ATOM 1459 C CA . MET A 1 188 ? -0.364 5.470 10.200 1.00 95.69 188 MET A CA 1
ATOM 1460 C 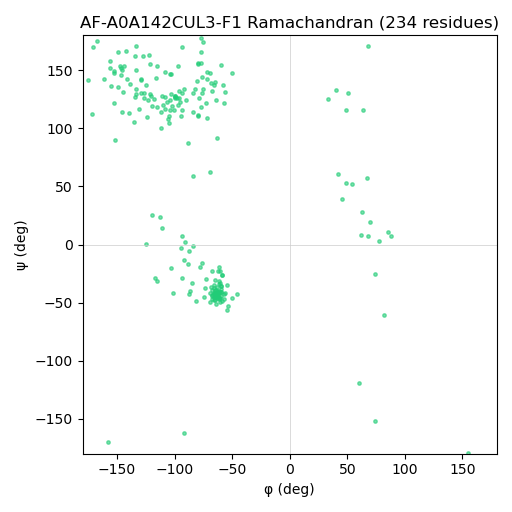C . MET A 1 188 ? -0.473 6.787 10.964 1.00 95.69 188 MET A C 1
ATOM 1462 O O . MET A 1 188 ? -1.493 7.479 10.886 1.00 95.69 188 MET A O 1
ATOM 1466 N N . SER A 1 189 ? 0.570 7.134 11.711 1.00 93.94 189 SER A N 1
ATOM 1467 C CA . SER A 1 189 ? 0.652 8.386 12.455 1.00 93.94 189 SER A CA 1
ATOM 1468 C C . SER A 1 189 ? 2.016 9.043 12.269 1.00 93.94 189 SER A C 1
ATOM 1470 O O . SER A 1 189 ? 2.983 8.402 11.870 1.00 93.94 189 SER A O 1
ATOM 1472 N N . SER A 1 190 ? 2.098 10.335 12.585 1.00 93.50 190 SER A N 1
ATOM 1473 C CA . SER A 1 190 ? 3.372 11.056 12.662 1.00 93.50 190 SER A CA 1
ATOM 1474 C C . SER A 1 190 ? 4.076 10.894 14.014 1.00 93.50 190 SER A C 1
ATOM 1476 O O . SER A 1 190 ? 5.118 11.508 14.223 1.00 93.50 190 SER A O 1
ATOM 1478 N N . PHE A 1 191 ? 3.481 10.160 14.958 1.00 94.81 191 PHE A N 1
ATOM 1479 C CA . PHE A 1 191 ? 4.064 9.946 16.280 1.00 94.81 191 PHE A CA 1
ATOM 1480 C C . PHE A 1 191 ? 5.184 8.917 16.212 1.00 94.81 191 PHE A C 1
ATOM 1482 O O . PHE A 1 191 ? 5.216 8.073 15.320 1.00 94.81 191 PHE A O 1
ATOM 1489 N N . THR A 1 192 ? 6.094 8.984 17.180 1.00 94.44 192 THR A N 1
ATOM 1490 C CA . THR A 1 192 ? 7.257 8.083 17.250 1.00 94.44 192 THR A CA 1
ATOM 1491 C C . THR A 1 192 ? 7.343 7.338 18.577 1.00 94.44 192 THR A C 1
ATOM 1493 O O . THR A 1 192 ? 8.256 6.546 18.796 1.00 94.44 192 THR A O 1
ATOM 1496 N N . SER A 1 193 ? 6.392 7.575 19.484 1.00 95.81 193 SER A N 1
ATOM 1497 C CA . SER A 1 193 ? 6.373 6.962 20.806 1.00 95.81 193 SER A CA 1
ATOM 1498 C C . SER A 1 193 ? 4.958 6.709 21.321 1.00 95.81 193 SER A C 1
ATOM 1500 O O . SER A 1 193 ? 4.004 7.415 20.992 1.00 95.81 193 SER A O 1
ATOM 1502 N N . GLU A 1 194 ? 4.832 5.714 22.197 1.00 96.75 194 GLU A N 1
ATOM 1503 C CA . GLU A 1 194 ? 3.578 5.390 22.879 1.00 96.75 194 GLU A CA 1
ATOM 1504 C C . GLU A 1 194 ? 3.045 6.561 23.731 1.00 96.75 194 GLU A C 1
ATOM 1506 O O . GLU A 1 194 ? 1.833 6.764 23.812 1.00 96.75 194 GLU A O 1
ATOM 1511 N N . GLU A 1 195 ? 3.924 7.346 24.363 1.00 96.75 195 GLU A N 1
ATOM 1512 C CA . GLU A 1 195 ? 3.531 8.485 25.206 1.00 96.75 195 GLU A CA 1
ATOM 1513 C C . GLU A 1 195 ? 2.803 9.564 24.393 1.00 96.75 195 GLU A C 1
ATOM 1515 O O . GLU A 1 195 ? 1.747 10.051 24.808 1.00 96.75 195 GLU A O 1
ATOM 1520 N N . GLU A 1 196 ? 3.318 9.885 23.203 1.00 95.88 196 GLU A N 1
ATOM 1521 C CA . GLU A 1 196 ? 2.684 10.834 22.288 1.00 95.88 196 GLU A CA 1
ATOM 1522 C C . GLU A 1 196 ? 1.296 10.353 21.859 1.00 95.88 196 GLU A C 1
ATOM 1524 O O . GLU A 1 196 ? 0.326 11.111 21.932 1.00 95.88 196 GLU A O 1
ATOM 1529 N N . VAL A 1 197 ? 1.175 9.076 21.487 1.00 94.94 197 VAL A N 1
ATOM 1530 C CA . VAL A 1 197 ? -0.105 8.484 21.075 1.00 94.94 197 VAL A CA 1
ATOM 1531 C C . VAL A 1 197 ? -1.114 8.500 22.230 1.00 94.94 197 VAL A C 1
ATOM 1533 O O . VAL A 1 197 ? -2.273 8.889 22.057 1.00 94.94 197 VAL A O 1
ATOM 1536 N N . ASN A 1 198 ? -0.677 8.138 23.439 1.00 95.31 198 ASN A N 1
ATOM 1537 C CA . ASN A 1 198 ? -1.530 8.112 24.626 1.00 95.31 198 ASN A CA 1
ATOM 1538 C C . ASN A 1 198 ? -1.986 9.507 25.079 1.00 95.31 198 ASN A C 1
ATOM 1540 O O . ASN A 1 198 ? -3.045 9.617 25.704 1.00 95.31 198 ASN A O 1
ATOM 1544 N N . SER A 1 199 ? -1.260 10.574 24.725 1.00 96.06 199 SER A N 1
ATOM 1545 C CA . SER A 1 199 ? -1.677 11.955 25.011 1.00 96.06 199 SER A CA 1
ATOM 1546 C C . SER A 1 199 ? -3.012 12.338 24.351 1.00 96.06 199 SER A C 1
ATOM 1548 O O . SER A 1 199 ? -3.722 13.211 24.853 1.00 96.06 199 SER A O 1
ATOM 1550 N N . ILE A 1 200 ? -3.395 11.641 23.272 1.00 95.81 200 ILE A N 1
ATOM 1551 C CA . ILE A 1 200 ? -4.652 11.837 22.534 1.00 95.81 200 ILE A CA 1
ATOM 1552 C C . ILE A 1 200 ? -5.540 10.583 22.517 1.00 95.81 200 ILE A C 1
ATOM 1554 O O . ILE A 1 200 ? -6.379 10.415 21.629 1.00 95.81 200 ILE A O 1
ATOM 1558 N N . LYS A 1 201 ? -5.395 9.705 23.517 1.00 96.38 201 LYS A N 1
ATOM 1559 C CA . LYS A 1 201 ? -6.136 8.437 23.642 1.00 96.38 201 LYS A CA 1
ATOM 1560 C C . LYS A 1 201 ? -7.642 8.561 23.392 1.00 96.38 201 LYS A C 1
ATOM 1562 O O . LYS A 1 201 ? -8.221 7.723 22.705 1.00 96.38 201 LYS A O 1
ATOM 1567 N N . ASP A 1 202 ? -8.287 9.602 23.915 1.00 97.38 202 ASP A N 1
ATOM 1568 C CA . ASP A 1 202 ? -9.736 9.794 23.766 1.00 97.38 202 ASP A CA 1
ATOM 1569 C C . ASP A 1 202 ? -10.167 9.939 22.297 1.00 97.38 202 ASP A C 1
ATOM 1571 O O . ASP A 1 202 ? -11.261 9.516 21.923 1.00 97.38 202 ASP A O 1
ATOM 1575 N N . THR A 1 203 ? -9.308 10.508 21.449 1.00 96.50 203 THR A N 1
ATOM 1576 C CA . THR A 1 203 ? -9.538 10.618 20.003 1.00 96.50 203 THR A CA 1
ATOM 1577 C C . THR A 1 203 ? -9.502 9.240 19.346 1.00 96.50 203 THR A C 1
ATOM 1579 O O . THR A 1 203 ? -10.403 8.906 18.577 1.00 96.50 203 THR A O 1
ATOM 1582 N N . TYR A 1 204 ? -8.532 8.400 19.707 1.00 96.62 204 TYR A N 1
ATOM 1583 C CA . TYR A 1 204 ? -8.438 7.036 19.187 1.00 96.62 204 TYR A CA 1
ATOM 1584 C C . TYR A 1 204 ? -9.565 6.126 19.685 1.00 96.62 204 TYR A C 1
ATOM 1586 O O . TYR A 1 204 ? -10.108 5.346 18.908 1.00 96.62 204 TYR A O 1
ATOM 1594 N N . MET A 1 205 ? -10.009 6.274 20.934 1.00 97.56 205 MET A N 1
ATOM 1595 C CA . MET A 1 205 ? -11.169 5.528 21.439 1.00 97.56 205 MET A CA 1
ATOM 1596 C C . MET A 1 205 ? -12.474 5.917 20.724 1.00 97.56 205 MET A C 1
ATOM 1598 O O . MET A 1 205 ? -13.326 5.057 20.477 1.00 97.56 205 MET A O 1
ATOM 1602 N N . LYS A 1 206 ? -12.635 7.195 20.346 1.00 97.62 206 LYS A N 1
ATOM 1603 C CA . LYS A 1 206 ? -13.749 7.638 19.486 1.00 97.62 206 LYS A CA 1
ATOM 1604 C C . LYS A 1 206 ? -13.657 7.026 18.092 1.00 97.62 206 LYS A C 1
ATOM 1606 O O . LYS A 1 206 ? -14.682 6.582 17.580 1.00 97.62 206 LYS A O 1
ATOM 1611 N N . LEU A 1 207 ? -12.451 6.981 17.521 1.00 97.62 207 LEU A N 1
ATOM 1612 C CA . LEU A 1 207 ? -12.196 6.355 16.226 1.00 97.62 207 LEU A CA 1
ATOM 1613 C C . LEU A 1 207 ? -12.584 4.870 16.242 1.00 97.62 207 LEU A C 1
ATOM 1615 O O . LEU A 1 207 ? -13.328 4.431 15.370 1.00 97.62 207 LEU A O 1
ATOM 1619 N N . VAL A 1 208 ? -12.149 4.123 17.265 1.00 98.31 208 VAL A N 1
ATOM 1620 C CA . VAL A 1 208 ? -12.537 2.716 17.475 1.00 98.31 208 VAL A CA 1
ATOM 1621 C C . VAL A 1 208 ? -14.058 2.588 17.504 1.00 98.31 208 VAL A C 1
ATOM 1623 O O . VAL A 1 208 ? -14.625 1.902 16.663 1.00 98.31 208 VAL A O 1
ATOM 1626 N N . SER A 1 209 ? -14.732 3.318 18.397 1.00 97.88 209 SER A N 1
ATOM 1627 C CA . SER A 1 209 ? -16.189 3.207 18.582 1.00 97.88 209 SER A CA 1
ATOM 1628 C C . SER A 1 209 ? -16.982 3.527 17.304 1.00 97.88 209 SER A C 1
ATOM 1630 O O . SER A 1 209 ? -18.008 2.906 17.006 1.00 97.88 209 SER A O 1
ATOM 1632 N N . GLY A 1 210 ? -16.526 4.517 16.531 1.00 98.06 210 GLY A N 1
ATOM 1633 C CA . GLY A 1 210 ? -17.173 4.878 15.276 1.00 98.06 210 GLY A CA 1
ATOM 1634 C C . GLY A 1 210 ? -16.923 3.865 14.161 1.00 98.06 210 GLY A C 1
ATOM 1635 O O . GLY A 1 210 ? -17.861 3.530 13.439 1.00 98.06 210 GLY A O 1
ATOM 1636 N N . LEU A 1 211 ? -15.718 3.293 14.077 1.00 98.25 211 LEU A N 1
ATOM 1637 C CA . LEU A 1 211 ? -15.429 2.191 13.156 1.00 98.25 211 LEU A CA 1
ATOM 1638 C C . LEU A 1 211 ? -16.217 0.929 13.514 1.00 98.25 211 LEU A C 1
ATOM 1640 O O . LEU A 1 211 ? -16.737 0.281 12.610 1.00 98.25 211 LEU A O 1
ATOM 1644 N N . GLU A 1 212 ? -16.383 0.607 14.800 1.00 98.12 212 GLU A N 1
ATOM 1645 C CA . GLU A 1 212 ? -17.222 -0.521 15.233 1.00 98.12 212 GLU A CA 1
ATOM 1646 C C . GLU A 1 212 ? -18.670 -0.351 14.770 1.00 98.12 212 GLU A C 1
ATOM 1648 O O . GLU A 1 212 ? -19.299 -1.295 14.289 1.00 98.12 212 GLU A O 1
ATOM 1653 N N . THR A 1 213 ? -19.180 0.879 14.855 1.00 97.75 213 THR A N 1
ATOM 1654 C CA . THR A 1 213 ? -20.520 1.227 14.373 1.00 97.75 213 THR A CA 1
ATOM 1655 C C . THR A 1 213 ? -20.608 1.125 12.849 1.00 97.75 213 THR A C 1
ATOM 1657 O O . THR A 1 213 ? -21.551 0.534 12.325 1.00 97.75 213 THR A O 1
ATOM 1660 N N . ALA A 1 214 ? -19.626 1.674 12.127 1.00 97.69 214 ALA A N 1
ATOM 1661 C CA . ALA A 1 214 ? -19.612 1.698 10.665 1.00 97.69 214 ALA A CA 1
ATOM 1662 C C . ALA A 1 214 ? -19.458 0.296 10.052 1.00 97.69 214 ALA A C 1
ATOM 1664 O O . ALA A 1 214 ? -20.094 -0.020 9.044 1.00 97.69 214 ALA A O 1
ATOM 1665 N N . LEU A 1 215 ? -18.626 -0.548 10.664 1.00 97.00 215 LEU A N 1
ATOM 1666 C CA . LEU A 1 215 ? -18.315 -1.899 10.195 1.00 97.00 215 LEU A CA 1
ATOM 1667 C C . LEU A 1 215 ? -19.233 -2.968 10.796 1.00 97.00 215 LEU A C 1
ATOM 1669 O O . LEU A 1 215 ? -19.268 -4.087 10.288 1.00 97.00 215 LEU A O 1
ATOM 1673 N N . ASN A 1 216 ? -20.001 -2.631 11.838 1.00 95.50 216 ASN A N 1
ATOM 1674 C CA . ASN A 1 216 ? -20.854 -3.557 12.580 1.00 95.50 216 ASN A CA 1
ATOM 1675 C C . ASN A 1 216 ? -20.070 -4.786 13.091 1.00 95.50 216 ASN A C 1
ATOM 1677 O O . ASN A 1 216 ? -20.445 -5.938 12.855 1.00 95.50 216 ASN A O 1
ATOM 1681 N N . GLY A 1 217 ? -18.954 -4.535 13.779 1.00 94.75 217 GLY A N 1
ATOM 1682 C CA . GLY A 1 217 ? -18.101 -5.566 14.373 1.00 94.75 217 GLY A CA 1
ATOM 1683 C C . GLY A 1 217 ? -17.031 -4.978 15.289 1.00 94.75 217 GLY A C 1
ATOM 1684 O O . GLY A 1 217 ? -16.855 -3.766 15.328 1.00 94.75 217 GLY A O 1
ATOM 1685 N N . SER A 1 218 ? -16.330 -5.832 16.036 1.00 97.38 218 SER A N 1
ATOM 1686 C CA . SER A 1 218 ? -15.280 -5.400 16.969 1.00 97.38 218 SER A CA 1
ATOM 1687 C C . SER A 1 218 ? -14.068 -4.853 16.226 1.00 97.38 218 SER A C 1
ATOM 1689 O O . SER A 1 218 ? -13.644 -5.442 15.228 1.00 97.38 218 SER A O 1
ATOM 1691 N N . VAL A 1 219 ? -13.486 -3.769 16.734 1.00 98.44 219 VAL A N 1
ATOM 1692 C CA . VAL A 1 219 ? -12.316 -3.119 16.134 1.00 98.44 219 VAL A CA 1
ATOM 1693 C C . VAL A 1 219 ? -11.167 -3.095 17.131 1.00 98.44 219 VAL A C 1
ATOM 1695 O O . VAL A 1 219 ? -11.316 -2.626 18.255 1.00 98.44 219 VAL A O 1
ATOM 1698 N N . VAL A 1 220 ? -10.000 -3.550 16.682 1.00 98.44 220 VAL A N 1
ATOM 1699 C CA . VAL A 1 220 ? -8.716 -3.273 17.326 1.00 98.44 220 VAL A CA 1
ATOM 1700 C C . VAL A 1 220 ? -7.963 -2.299 16.435 1.00 98.44 220 VAL A C 1
ATOM 1702 O O . VAL A 1 220 ? -7.643 -2.599 15.284 1.00 98.44 220 VAL A O 1
ATOM 1705 N N . LEU A 1 221 ? -7.710 -1.113 16.967 1.00 98.44 221 LEU A N 1
ATOM 1706 C CA . LEU A 1 221 ? -6.899 -0.091 16.339 1.00 98.44 221 LEU A CA 1
ATOM 1707 C C . LEU A 1 221 ? -5.443 -0.266 16.766 1.00 98.44 221 LEU A C 1
ATOM 1709 O O . LEU A 1 221 ? -5.131 -0.218 17.951 1.00 98.44 221 LEU A O 1
ATOM 1713 N N . HIS A 1 222 ? -4.559 -0.402 15.793 1.00 98.44 222 HIS A N 1
ATOM 1714 C CA . HIS A 1 222 ? -3.114 -0.383 15.947 1.00 98.44 222 HIS A CA 1
ATOM 1715 C C . HIS A 1 222 ? -2.612 0.973 15.450 1.00 98.44 222 HIS A C 1
ATOM 1717 O O . HIS A 1 222 ? -2.902 1.356 14.315 1.00 98.44 222 HIS A O 1
ATOM 1723 N N . VAL A 1 223 ? -1.886 1.715 16.281 1.00 98.06 223 VAL A N 1
ATOM 1724 C CA . VAL A 1 223 ? -1.276 2.982 15.856 1.00 98.06 223 VAL A CA 1
ATOM 1725 C C . VAL A 1 223 ? 0.158 2.703 15.445 1.00 98.06 223 VA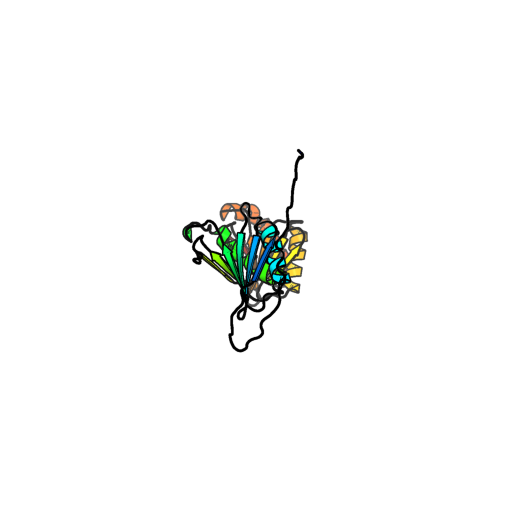L A C 1
ATOM 1727 O O . VAL A 1 223 ? 0.927 2.159 16.238 1.00 98.06 223 VAL A O 1
ATOM 1730 N N . LEU A 1 224 ? 0.491 3.046 14.203 1.00 97.62 224 LEU A N 1
ATOM 1731 C CA . LEU A 1 224 ? 1.811 2.817 13.630 1.00 97.62 224 LEU A CA 1
ATOM 1732 C C . LEU A 1 224 ? 2.616 4.120 13.567 1.00 97.62 224 LEU A C 1
ATOM 1734 O O . LEU A 1 224 ? 2.048 5.198 13.353 1.00 97.62 224 LEU A O 1
ATOM 1738 N N . ASP A 1 225 ? 3.929 4.012 13.738 1.00 95.62 225 ASP A N 1
ATOM 1739 C CA . ASP A 1 225 ? 4.876 5.078 13.405 1.00 95.62 225 ASP A CA 1
ATOM 1740 C C . ASP A 1 225 ? 5.089 5.174 11.873 1.00 95.62 225 ASP A C 1
ATOM 1742 O O . ASP A 1 225 ? 4.574 4.337 11.121 1.00 95.62 225 ASP A O 1
ATOM 1746 N N . PRO A 1 226 ? 5.838 6.176 11.372 1.00 91.75 226 PRO A N 1
ATOM 1747 C CA . PRO A 1 226 ? 6.135 6.301 9.942 1.00 91.75 226 PRO A CA 1
ATOM 1748 C C . PRO A 1 226 ? 6.924 5.130 9.329 1.00 91.75 226 PRO A C 1
ATOM 1750 O O . PRO A 1 226 ? 6.896 4.958 8.110 1.00 91.75 226 PRO A O 1
ATOM 1753 N N . ASP A 1 227 ? 7.604 4.324 10.147 1.00 92.94 227 ASP A N 1
ATOM 1754 C CA . ASP A 1 227 ? 8.354 3.138 9.718 1.00 92.94 227 ASP A CA 1
ATOM 1755 C C . ASP A 1 227 ? 7.471 1.874 9.658 1.00 92.94 227 ASP A C 1
ATOM 1757 O O . ASP A 1 227 ? 7.914 0.818 9.198 1.00 92.94 227 ASP A O 1
ATOM 1761 N N . GLY A 1 228 ? 6.211 1.974 10.097 1.00 93.06 228 GLY A N 1
ATOM 1762 C CA . GLY A 1 228 ? 5.255 0.872 10.153 1.00 93.06 228 GLY A CA 1
ATOM 1763 C C . GLY A 1 228 ? 5.345 0.025 11.427 1.00 93.06 228 GLY A C 1
ATOM 1764 O O . GLY A 1 228 ? 4.724 -1.041 11.487 1.00 93.06 228 GLY A O 1
ATOM 1765 N N . ASN A 1 229 ? 6.087 0.466 12.448 1.00 95.69 229 ASN A N 1
ATOM 1766 C CA . ASN A 1 229 ? 6.146 -0.208 13.744 1.00 95.69 229 ASN A CA 1
ATOM 1767 C C . ASN A 1 229 ? 4.926 0.154 14.592 1.00 95.69 229 ASN A C 1
ATOM 1769 O O . ASN A 1 229 ? 4.492 1.302 14.639 1.00 95.69 229 ASN A O 1
ATOM 1773 N N . GLU A 1 230 ? 4.385 -0.826 15.311 1.00 97.44 230 GLU A N 1
ATOM 1774 C CA . GLU A 1 230 ? 3.289 -0.592 16.247 1.00 97.44 230 GLU A CA 1
ATOM 1775 C C . GLU A 1 230 ? 3.784 0.149 17.493 1.00 97.44 230 GLU A C 1
ATOM 1777 O O . GLU A 1 230 ? 4.656 -0.338 18.212 1.00 97.44 230 GLU A O 1
ATOM 1782 N N . LEU A 1 231 ? 3.192 1.314 17.758 1.00 97.38 231 LEU A N 1
ATOM 1783 C CA . LEU A 1 231 ? 3.455 2.107 18.957 1.00 97.38 231 LEU A CA 1
ATOM 1784 C C . LEU A 1 231 ? 2.558 1.684 20.119 1.00 97.38 231 LEU A C 1
ATOM 1786 O O . LEU A 1 231 ? 3.002 1.626 21.261 1.00 97.38 231 LEU A O 1
ATOM 1790 N N . THR A 1 232 ? 1.276 1.437 19.841 1.00 97.81 232 THR A N 1
ATOM 1791 C CA . THR A 1 232 ? 0.286 1.009 20.837 1.00 97.81 232 THR A CA 1
ATOM 1792 C C . THR A 1 232 ? -0.993 0.510 20.157 1.00 97.81 232 THR A C 1
ATOM 1794 O O . THR A 1 232 ? -1.151 0.610 18.934 1.00 97.81 232 THR A O 1
ATOM 1797 N N . THR A 1 233 ? -1.931 -0.002 20.956 1.00 97.69 233 THR A N 1
ATOM 1798 C CA . THR A 1 233 ? -3.226 -0.508 20.491 1.00 97.69 233 THR A CA 1
ATOM 1799 C C . THR A 1 233 ? -4.393 -0.006 21.343 1.00 97.69 233 THR A C 1
ATOM 1801 O O . THR A 1 233 ? -4.263 0.239 22.542 1.00 97.69 233 THR A O 1
ATOM 1804 N N . PHE A 1 234 ? -5.563 0.126 20.716 1.00 97.19 234 PHE A N 1
ATOM 1805 C CA . PHE A 1 234 ? -6.827 0.484 21.356 1.00 97.19 234 PHE A CA 1
ATOM 1806 C C . PHE A 1 234 ? -7.936 -0.451 20.870 1.00 97.19 234 PHE A C 1
ATOM 1808 O O . PHE A 1 234 ? -8.072 -0.680 19.673 1.00 97.19 234 PHE A O 1
ATOM 1815 N N . GLY A 1 235 ? -8.750 -0.980 21.778 1.00 90.06 235 GLY A N 1
ATOM 1816 C CA . GLY A 1 235 ? -9.795 -1.948 21.444 1.00 90.06 235 GLY A CA 1
ATOM 1817 C C . GLY A 1 235 ? -10.156 -2.832 22.640 1.00 90.06 235 GLY A C 1
ATOM 1818 O O . GLY A 1 235 ? -9.613 -2.611 23.728 1.00 90.06 235 GLY A O 1
ATOM 1819 N N . PRO A 1 236 ? -11.100 -3.770 22.461 1.00 74.25 236 PRO A N 1
ATOM 1820 C CA . PRO A 1 236 ? -11.503 -4.731 23.488 1.00 74.25 236 PRO A CA 1
ATOM 1821 C C . PRO A 1 236 ? -10.402 -5.731 23.870 1.00 74.25 236 PRO A C 1
ATOM 1823 O O . PRO A 1 236 ? -9.524 -6.021 23.025 1.00 74.25 236 PRO A O 1
#

Nearest PDB structures (foldseek):
  4ftf-assembly1_A  TM=5.404E-01  e=5.834E-02  Vibrio cholerae 569B
  7orj-assembly1_A  TM=5.146E-01  e=2.959E-01  La Crosse virus
  7ork-assembly1_A  TM=5.108E-01  e=3.353E-01  La Crosse virus
  5bud-assembly2_B  TM=4.719E-01  e=1.325E+00  Candida albicans SC5314
  2vrt-assembly1_A  TM=2.332E-01  e=2.473E+00  Escherichia coli